Protein AF-A0A813GM58-F1 (afdb_monomer_lite)

Secondary structure (DSSP, 8-state):
-HHHHHHHHHHHHHHHHHHHHHHHHHHHHHTT------------------------------------TT----------------------HHHHHHHHHHHHHHH-HHHHHHHHHHHHHHSPSSGGGHHHHHHHHHHHHHHHHHHHHTS-HHHHHHHHHHHHHHHHHHHHHHHHHHHHHHHHHHHHHHHHHHHHHHHHHHHHHHHHS-----S--HHHHHHHHHHHHHHHHH-TTS-HHHHHHHHHHHHHHHHHHHHHHHHHHHHHHHHTT-----------------------------PPP-TT----------------------PPPPP--

Sequence (337 aa):
MVGWQIRSVRRKLLAARMVPVVAMWALSQLHQVPSQQVQPMWHQEVVGTGCVQSRWECRSAACPTVDRSWMAATFTHHTASFPRVFSDNGGSAAAAVQQHSHAQAQANPSAAIKSLEAAYARLPQGDAFDSVRMEIQQKIVSAKRFITTSKPLGVQLDSCRSAVQRAENRMTKAEESIAAAQIQLQEADVDRTRLLIELSQLGAQVATTPFQYPSNSVESMFSALANVLADMKSSPIAPPSLIEDAENHMACLMSGIQAISQMAQASVTSESGAGGTIDDELATGPDAASTVSGRSLRRAASEPYDPLLRRTSLRVKTPVAAAGFYSTLPGAAPEPG

pLDDT: mean 71.37, std 22.75, range [35.28, 98.56]

Radius of gyration: 42.19 Å; chains: 1; bounding box: 109×92×111 Å

Foldseek 3Di:
DVVVVVVVVVVVVVVVVCVVVVVVVVVVVVVPDPDDDDDDDDDDDDDDDDDDDDDPDPPPDDDPDPDPPPPDDDPDDPPDDDDDDDDDDDDDPPVVVVVVVVVVCVVCLVVVLVVLVVVLVPDDDDPVCVVVNVVSVVSNVVSVVVVLVPDPPVVNVVVVVVVVVVVVVVVVVVVVVVVVVVVVVVVVVVVVVVVVVVVVVVVVVVVPPDPPPPVCPVVVVVVVLVVVLVVLVPDPPRDPVVSVVSVVVSVVVVVVVVVVVVVVVVVVVVPVPPPPPPPDDDDDDDDDDDDDDDDDDDDDDDDDDDPPPPDPPPPPPDPPPPPPPPPDDDDDDDDDD

Organism: Polarella glacialis (NCBI:txid89957)

Structure (mmCIF, N/CA/C/O backbone):
data_AF-A0A813GM58-F1
#
_entry.id   AF-A0A813GM58-F1
#
loop_
_atom_site.group_PDB
_atom_site.id
_atom_site.type_symbol
_atom_site.label_atom_id
_atom_site.label_alt_id
_atom_site.label_comp_id
_atom_site.label_asym_id
_atom_site.label_entity_id
_atom_site.label_seq_id
_atom_site.pdbx_PDB_ins_code
_atom_site.Cartn_x
_atom_site.Cartn_y
_atom_site.Cartn_z
_atom_site.occupancy
_atom_site.B_iso_or_equiv
_atom_site.auth_seq_id
_atom_site.auth_comp_id
_atom_site.auth_asym_id
_atom_site.auth_atom_id
_atom_site.pdbx_PDB_model_num
ATOM 1 N N . MET A 1 1 ? 15.476 -27.045 8.350 1.00 51.53 1 MET A N 1
ATOM 2 C CA . MET A 1 1 ? 15.925 -25.678 7.980 1.00 51.53 1 MET A CA 1
ATOM 3 C C . MET A 1 1 ? 15.328 -25.136 6.670 1.00 51.53 1 MET A C 1
ATOM 5 O O . MET A 1 1 ? 15.194 -23.926 6.551 1.00 51.53 1 MET A O 1
ATOM 9 N N . VAL A 1 2 ? 14.870 -25.972 5.729 1.00 56.94 2 VAL A N 1
ATOM 10 C CA . VAL A 1 2 ? 14.333 -25.530 4.416 1.00 56.94 2 V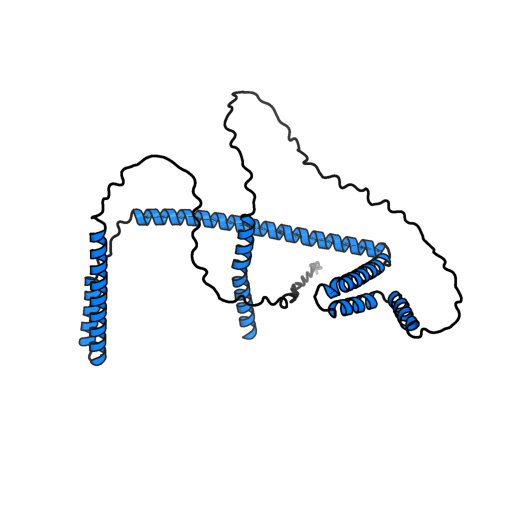AL A CA 1
ATOM 11 C C . VAL A 1 2 ? 13.015 -24.727 4.503 1.00 56.94 2 VAL A C 1
ATOM 13 O O . VAL A 1 2 ? 12.777 -23.812 3.718 1.00 56.94 2 VAL A O 1
ATOM 16 N N . GLY A 1 3 ? 12.176 -24.977 5.514 1.00 49.75 3 GLY A N 1
ATOM 17 C CA . GLY A 1 3 ? 10.869 -24.312 5.654 1.00 49.75 3 GLY A CA 1
ATOM 18 C C . GLY A 1 3 ? 10.908 -22.805 5.963 1.00 49.75 3 GLY A C 1
ATOM 19 O O . GLY A 1 3 ? 9.902 -22.118 5.776 1.00 49.75 3 GLY A O 1
ATOM 20 N N . TRP A 1 4 ? 12.045 -22.268 6.420 1.00 62.81 4 TRP A N 1
ATOM 21 C CA . TRP A 1 4 ? 12.195 -20.834 6.715 1.00 62.81 4 TRP A CA 1
ATOM 22 C C . TRP A 1 4 ? 12.491 -20.000 5.460 1.00 62.81 4 TRP A C 1
ATOM 24 O O . TRP A 1 4 ? 11.951 -18.903 5.306 1.00 62.81 4 TRP A O 1
ATOM 34 N N . GLN A 1 5 ? 13.263 -20.553 4.524 1.00 62.78 5 GLN A N 1
ATOM 35 C CA . GLN A 1 5 ? 13.600 -19.911 3.249 1.00 62.78 5 GLN A CA 1
ATOM 36 C C . GLN A 1 5 ? 12.349 -19.701 2.375 1.00 62.78 5 GLN A C 1
ATOM 38 O O . GLN A 1 5 ? 12.112 -18.598 1.881 1.00 62.78 5 GLN A O 1
ATOM 43 N N . ILE A 1 6 ? 11.459 -20.698 2.304 1.00 65.62 6 ILE A N 1
ATOM 44 C CA . ILE A 1 6 ? 10.230 -20.637 1.489 1.00 65.62 6 ILE A CA 1
ATOM 45 C C . ILE A 1 6 ? 9.258 -19.553 1.993 1.00 65.62 6 ILE A C 1
ATOM 47 O O . ILE A 1 6 ? 8.622 -18.852 1.204 1.00 65.62 6 ILE A O 1
ATOM 51 N N . ARG A 1 7 ? 9.162 -19.348 3.315 1.00 68.44 7 ARG A N 1
ATOM 52 C CA . ARG A 1 7 ? 8.284 -18.314 3.896 1.00 68.44 7 ARG A CA 1
ATOM 53 C C . ARG A 1 7 ? 8.804 -16.894 3.661 1.00 68.44 7 ARG A C 1
ATOM 55 O O . ARG A 1 7 ? 7.993 -15.978 3.530 1.00 68.44 7 ARG A O 1
ATOM 62 N N . SER A 1 8 ? 10.122 -16.712 3.591 1.00 70.50 8 SER A N 1
ATOM 63 C CA . SER A 1 8 ? 10.751 -15.412 3.323 1.00 70.50 8 SER A CA 1
ATOM 64 C C . SER A 1 8 ? 10.532 -14.970 1.873 1.00 70.50 8 SER A C 1
ATOM 66 O O . SER A 1 8 ? 10.070 -13.856 1.621 1.00 70.50 8 SER A O 1
ATOM 68 N N . VAL A 1 9 ? 10.739 -15.884 0.920 1.00 75.06 9 VAL A N 1
ATOM 69 C CA . VAL A 1 9 ? 10.539 -15.621 -0.515 1.00 75.06 9 VAL A CA 1
ATOM 70 C C . VAL A 1 9 ? 9.075 -15.290 -0.820 1.00 75.06 9 VAL A C 1
ATOM 72 O O . VAL A 1 9 ? 8.788 -14.318 -1.518 1.00 75.06 9 VAL A O 1
ATOM 75 N N . ARG A 1 10 ? 8.125 -16.008 -0.205 1.00 73.19 10 ARG A N 1
ATOM 76 C CA . ARG A 1 10 ? 6.688 -15.757 -0.404 1.00 73.19 10 ARG A CA 1
ATOM 77 C C . ARG A 1 10 ? 6.234 -14.392 0.132 1.00 73.19 10 ARG A C 1
ATOM 79 O O . ARG A 1 10 ? 5.356 -13.774 -0.464 1.00 73.19 10 ARG A O 1
ATOM 86 N N . ARG A 1 11 ? 6.843 -13.885 1.214 1.00 71.44 11 ARG A N 1
ATOM 87 C CA . ARG A 1 11 ? 6.570 -12.524 1.719 1.00 71.44 11 ARG A CA 1
ATOM 88 C C . ARG A 1 11 ? 7.126 -11.442 0.797 1.00 71.44 11 ARG A C 1
ATOM 90 O O . ARG A 1 11 ? 6.434 -10.457 0.568 1.00 71.44 11 ARG A O 1
ATOM 97 N N . LYS A 1 12 ? 8.325 -11.639 0.238 1.00 73.12 12 LYS A N 1
ATOM 98 C CA . LYS A 1 12 ? 8.924 -10.690 -0.714 1.00 73.12 12 LYS A CA 1
ATOM 99 C C . LYS A 1 12 ? 8.128 -10.611 -2.025 1.00 73.12 12 LYS A C 1
ATOM 101 O O . LYS A 1 12 ? 7.877 -9.515 -2.511 1.00 73.12 12 LYS A O 1
ATOM 106 N N . LEU A 1 13 ? 7.627 -11.743 -2.526 1.00 69.12 13 LEU A N 1
ATOM 107 C CA . LEU A 1 13 ? 6.754 -11.794 -3.710 1.00 69.12 13 LEU A CA 1
ATOM 108 C C . LEU A 1 13 ? 5.382 -11.134 -3.492 1.00 69.12 13 LEU A C 1
ATOM 110 O O . LEU A 1 13 ? 4.859 -10.493 -4.400 1.00 69.12 13 LEU A O 1
ATOM 114 N N . LEU A 1 14 ? 4.801 -11.253 -2.293 1.00 68.81 14 LEU A N 1
ATOM 115 C CA . LEU A 1 14 ? 3.537 -10.582 -1.964 1.00 68.81 14 LEU A CA 1
ATOM 116 C C . LEU A 1 14 ? 3.705 -9.066 -1.788 1.00 68.81 14 LEU A C 1
ATOM 118 O O . LEU A 1 14 ? 2.824 -8.317 -2.202 1.00 68.81 14 LEU A O 1
ATOM 122 N N . ALA A 1 15 ? 4.834 -8.612 -1.234 1.00 60.12 15 ALA A N 1
ATOM 123 C CA . ALA A 1 15 ? 5.147 -7.187 -1.141 1.00 60.12 15 ALA A CA 1
ATOM 124 C C . ALA A 1 15 ? 5.344 -6.561 -2.533 1.00 60.12 15 ALA A C 1
ATOM 126 O O . ALA A 1 15 ? 4.744 -5.529 -2.819 1.00 60.12 15 ALA A O 1
ATOM 127 N N . ALA A 1 16 ? 6.077 -7.231 -3.431 1.00 62.12 16 ALA A N 1
ATOM 128 C CA . ALA A 1 16 ? 6.304 -6.754 -4.799 1.00 62.12 16 ALA A CA 1
ATOM 129 C C . ALA A 1 16 ? 5.008 -6.636 -5.629 1.00 62.12 16 ALA A C 1
ATOM 131 O O . ALA A 1 16 ? 4.891 -5.754 -6.474 1.00 62.12 16 ALA A O 1
ATOM 132 N N . ARG A 1 17 ? 4.000 -7.479 -5.360 1.00 65.56 17 ARG A N 1
ATOM 133 C CA . ARG A 1 17 ? 2.705 -7.433 -6.060 1.00 65.56 17 ARG A CA 1
ATOM 134 C C . ARG A 1 17 ? 1.758 -6.323 -5.592 1.00 65.56 17 ARG A C 1
ATOM 136 O O . ARG A 1 17 ? 0.854 -5.977 -6.345 1.00 65.56 17 ARG A O 1
ATOM 143 N N . MET A 1 18 ? 1.930 -5.762 -4.392 1.00 61.69 18 MET A N 1
ATOM 144 C CA . MET A 1 18 ? 1.033 -4.706 -3.885 1.00 61.69 18 MET A CA 1
ATOM 145 C C . MET A 1 18 ? 1.470 -3.281 -4.249 1.00 61.69 18 MET A C 1
ATOM 147 O O . MET A 1 18 ? 0.622 -2.393 -4.293 1.00 61.69 18 MET A O 1
ATOM 151 N N . VAL A 1 19 ? 2.750 -3.067 -4.569 1.00 67.31 19 VAL A N 1
ATOM 152 C CA . VAL A 1 19 ? 3.289 -1.758 -4.986 1.00 67.31 19 VAL A CA 1
ATOM 153 C C . VAL A 1 19 ? 2.543 -1.142 -6.187 1.00 67.31 19 VAL A C 1
ATOM 155 O O . VAL A 1 19 ? 2.135 0.014 -6.074 1.00 67.31 19 VAL A O 1
ATOM 158 N N . PRO A 1 20 ? 2.254 -1.862 -7.294 1.00 65.56 20 PRO A N 1
ATOM 159 C CA . PRO A 1 20 ? 1.581 -1.244 -8.443 1.00 65.56 20 PRO A CA 1
ATOM 160 C C . PRO A 1 20 ? 0.112 -0.880 -8.172 1.00 65.56 20 PRO A C 1
ATOM 162 O O . PRO A 1 20 ? -0.400 0.077 -8.747 1.00 6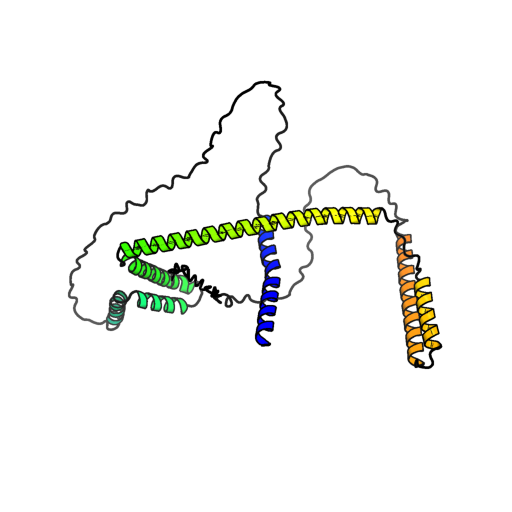5.56 20 PRO A O 1
ATOM 165 N N . VAL A 1 21 ? -0.569 -1.597 -7.271 1.00 65.50 21 VAL A N 1
ATOM 166 C CA . VAL A 1 21 ? -1.987 -1.347 -6.952 1.00 65.50 21 VAL A CA 1
ATOM 167 C C . VAL A 1 21 ? -2.146 -0.092 -6.091 1.00 65.50 21 VAL A C 1
ATOM 169 O O . VAL A 1 21 ? -3.058 0.700 -6.315 1.00 65.50 21 VAL A O 1
ATOM 172 N N . VAL A 1 22 ? -1.237 0.125 -5.136 1.00 69.06 22 VAL A N 1
ATOM 173 C CA . VAL A 1 22 ? -1.234 1.343 -4.309 1.00 69.06 22 VAL A CA 1
ATOM 174 C C . VAL A 1 22 ? -0.797 2.559 -5.134 1.00 69.06 22 VAL A C 1
ATOM 176 O O . VAL A 1 22 ? -1.396 3.623 -4.996 1.00 69.06 22 VAL A O 1
ATOM 179 N N . ALA A 1 23 ? 0.167 2.392 -6.048 1.00 70.56 23 ALA A N 1
ATOM 180 C CA . ALA A 1 23 ? 0.595 3.452 -6.961 1.00 70.56 23 ALA A CA 1
ATOM 181 C C . ALA A 1 23 ? -0.527 3.889 -7.923 1.00 70.56 23 ALA A C 1
ATOM 183 O O . ALA A 1 23 ? -0.757 5.087 -8.078 1.00 70.56 23 ALA A O 1
ATOM 184 N N . MET A 1 24 ? -1.288 2.949 -8.505 1.00 73.81 24 MET A N 1
ATOM 185 C CA . MET A 1 24 ? -2.444 3.291 -9.351 1.00 73.81 24 MET A CA 1
ATOM 186 C C . MET A 1 24 ? -3.561 4.001 -8.575 1.00 73.81 24 MET A C 1
ATOM 188 O O . MET A 1 24 ? -4.175 4.928 -9.100 1.00 73.81 24 MET A O 1
ATOM 192 N N . TRP A 1 25 ? -3.807 3.618 -7.317 1.00 79.06 25 TRP A N 1
ATOM 193 C CA . TRP A 1 25 ? -4.795 4.304 -6.481 1.00 79.06 25 TRP A CA 1
ATOM 194 C C . TRP A 1 25 ? -4.362 5.738 -6.127 1.00 79.06 25 TRP A C 1
ATOM 196 O O . TRP A 1 25 ? -5.183 6.651 -6.180 1.00 79.06 25 TRP A O 1
ATOM 206 N N . ALA A 1 26 ? -3.073 5.963 -5.847 1.00 70.00 26 ALA A N 1
ATOM 207 C CA . ALA A 1 26 ? -2.530 7.299 -5.587 1.00 70.00 26 ALA A CA 1
ATOM 208 C C . ALA A 1 26 ? -2.552 8.204 -6.838 1.00 70.00 26 ALA A C 1
ATOM 210 O O . ALA A 1 26 ? -2.937 9.369 -6.748 1.00 70.00 26 ALA A O 1
ATOM 211 N N . LEU A 1 27 ? -2.230 7.662 -8.020 1.00 72.62 27 LEU A N 1
ATOM 212 C CA . LEU A 1 27 ? -2.313 8.381 -9.301 1.00 72.62 27 LEU A CA 1
ATOM 213 C C . LEU A 1 27 ? -3.753 8.770 -9.673 1.00 72.62 27 LEU A C 1
ATOM 215 O O . LEU A 1 27 ? -3.973 9.840 -10.239 1.00 72.62 27 LEU A O 1
ATOM 219 N N . SER A 1 28 ? -4.741 7.950 -9.300 1.00 72.94 28 SER A N 1
ATOM 220 C CA . SER A 1 28 ? -6.158 8.264 -9.521 1.00 72.94 28 SER A CA 1
ATOM 221 C C . SER A 1 28 ? -6.672 9.415 -8.646 1.00 72.94 28 SER A C 1
ATOM 223 O O . SER A 1 28 ? -7.643 10.061 -9.031 1.00 72.94 28 SER A O 1
ATOM 225 N N . GLN A 1 29 ? -6.047 9.686 -7.494 1.00 70.81 29 GLN A N 1
ATOM 226 C CA . GLN A 1 29 ? -6.429 10.793 -6.605 1.00 70.81 29 GLN A CA 1
ATOM 227 C C . GLN A 1 29 ? -5.814 12.135 -7.039 1.00 70.81 29 GLN A C 1
ATOM 229 O O . GLN A 1 29 ? -6.413 13.187 -6.837 1.00 70.81 29 GLN A O 1
ATOM 234 N N . LEU A 1 30 ? -4.654 12.113 -7.705 1.00 61.88 30 LEU A N 1
ATOM 235 C CA . LEU A 1 30 ? -3.995 13.319 -8.232 1.00 61.88 30 LEU A CA 1
ATOM 236 C C . LEU A 1 30 ? -4.743 13.967 -9.411 1.00 61.88 30 LEU A C 1
ATOM 238 O O . LEU A 1 30 ? -4.591 15.162 -9.640 1.00 61.88 30 LEU A O 1
ATOM 242 N N . HIS A 1 31 ? -5.594 13.218 -10.119 1.00 58.97 31 HIS A N 1
ATOM 243 C CA . HIS A 1 31 ? -6.418 13.748 -11.216 1.00 58.97 31 HIS A CA 1
ATOM 244 C C . HIS A 1 31 ? -7.725 14.428 -10.766 1.00 58.97 31 HIS A C 1
ATOM 246 O O . HIS A 1 31 ? -8.462 14.932 -11.609 1.00 58.97 31 HIS A O 1
ATOM 252 N N . GLN A 1 32 ? -8.027 14.468 -9.462 1.00 52.19 32 GLN A N 1
ATOM 253 C CA . GLN A 1 32 ? -9.244 15.098 -8.924 1.00 52.19 32 GLN A CA 1
ATOM 254 C C . GLN A 1 32 ? -9.010 16.469 -8.274 1.00 52.19 32 GLN A C 1
ATOM 256 O O . GLN A 1 32 ? -9.864 16.947 -7.529 1.00 52.19 32 GLN A O 1
ATOM 261 N N . VAL A 1 33 ? -7.895 17.144 -8.569 1.00 51.84 33 VAL A N 1
ATOM 262 C CA . VAL A 1 33 ? -7.724 18.547 -8.168 1.00 51.84 33 VAL A CA 1
ATOM 263 C C . VAL A 1 33 ? -8.473 19.437 -9.171 1.00 51.84 33 VAL A C 1
ATOM 265 O O . VAL A 1 33 ? -8.066 19.498 -10.332 1.00 51.84 33 VAL A O 1
ATOM 268 N N . PRO A 1 34 ? -9.564 20.124 -8.778 1.00 49.62 34 PRO A N 1
ATOM 269 C CA . PRO A 1 34 ? -10.225 21.075 -9.657 1.00 49.62 34 PRO A CA 1
ATOM 270 C C . PRO A 1 34 ? -9.250 22.211 -9.973 1.00 49.62 34 PRO A C 1
ATOM 272 O O . PRO A 1 34 ? -8.714 22.862 -9.076 1.00 49.62 34 PRO A O 1
ATOM 275 N N . SER A 1 35 ? -9.019 22.425 -11.263 1.00 48.09 35 SER A N 1
ATOM 276 C CA . SER A 1 35 ? -8.223 23.508 -11.827 1.00 48.09 35 SER A CA 1
ATOM 277 C C . SER A 1 35 ? -8.776 24.864 -11.383 1.00 48.09 35 SER A C 1
ATOM 279 O O . SER A 1 35 ? -9.668 25.420 -12.026 1.00 48.09 35 SER A O 1
ATOM 281 N N . GLN A 1 36 ? -8.259 25.403 -10.276 1.00 43.94 36 GLN A N 1
ATOM 282 C CA . GLN A 1 36 ? -8.420 26.817 -9.971 1.00 43.94 36 GLN A CA 1
ATOM 283 C C . GLN A 1 36 ? -7.500 27.622 -10.883 1.00 43.94 36 GLN A C 1
ATOM 285 O O . GLN A 1 36 ? -6.277 27.510 -10.868 1.00 43.94 36 GLN A O 1
ATOM 290 N N . GLN A 1 37 ? -8.166 28.406 -11.714 1.00 42.12 37 GLN A N 1
ATOM 291 C CA . GLN A 1 37 ? -7.652 29.347 -12.684 1.00 42.12 37 GLN A CA 1
ATOM 292 C C . GLN A 1 37 ? -6.809 30.422 -11.975 1.00 42.12 37 GLN A C 1
ATOM 294 O O . GLN A 1 37 ? -7.342 31.365 -11.395 1.00 42.12 37 GLN A O 1
ATOM 299 N N . VAL A 1 38 ? -5.484 30.276 -11.999 1.00 42.44 38 VAL A N 1
ATOM 300 C CA . VAL A 1 38 ? -4.550 31.327 -11.575 1.00 42.44 38 VAL A CA 1
ATOM 301 C C . VAL A 1 38 ? -4.416 32.317 -12.730 1.00 42.44 38 VAL A C 1
ATOM 303 O O . VAL A 1 38 ? -3.894 31.972 -13.789 1.00 42.44 38 VAL A O 1
ATOM 306 N N . GLN A 1 39 ? -4.918 33.540 -12.549 1.00 42.06 39 GLN A N 1
ATOM 307 C CA . GLN A 1 39 ? -4.677 34.628 -13.496 1.00 42.06 39 GLN A CA 1
ATOM 308 C C . GLN A 1 39 ? -3.237 35.157 -13.367 1.00 42.06 39 GLN A C 1
ATOM 310 O O . GLN A 1 39 ? -2.769 35.361 -12.243 1.00 42.06 39 GLN A O 1
ATOM 315 N N . PRO A 1 40 ? -2.538 35.435 -14.483 1.00 49.06 40 PRO A N 1
ATOM 316 C CA . PRO A 1 40 ? -1.247 36.107 -14.456 1.00 49.06 40 PRO A CA 1
ATOM 317 C C . PRO A 1 40 ? -1.445 37.624 -14.329 1.00 49.06 40 PRO A C 1
ATOM 319 O O . PRO A 1 40 ? -1.949 38.279 -15.239 1.00 49.06 40 PRO A O 1
ATOM 322 N N . MET A 1 41 ? -1.031 38.191 -13.196 1.00 39.88 41 MET A N 1
ATOM 323 C CA . MET A 1 41 ? -0.951 39.639 -12.999 1.00 39.88 41 MET A CA 1
ATOM 324 C C . MET A 1 41 ? 0.421 40.118 -13.490 1.00 39.88 41 MET A C 1
ATOM 326 O O . MET A 1 41 ? 1.438 39.857 -12.848 1.00 39.88 41 MET A O 1
ATOM 330 N N . TRP A 1 42 ? 0.457 40.781 -14.646 1.00 55.38 42 TRP A N 1
ATOM 331 C CA . TRP A 1 42 ? 1.648 41.466 -15.149 1.00 55.38 42 TRP A CA 1
ATOM 332 C C . TRP A 1 42 ? 1.662 42.938 -14.705 1.00 55.38 42 TRP A C 1
ATOM 334 O O . TRP A 1 42 ? 0.652 43.625 -14.807 1.00 55.38 42 TRP A O 1
ATOM 344 N N . HIS A 1 43 ? 2.850 43.370 -14.270 1.00 39.00 43 HIS A N 1
ATOM 345 C CA . HIS A 1 43 ? 3.413 44.725 -14.174 1.00 39.00 43 HIS A CA 1
ATOM 346 C C . HIS A 1 43 ? 2.661 45.869 -13.470 1.00 39.00 43 HIS A C 1
ATOM 348 O O . HIS A 1 43 ? 1.707 46.433 -13.993 1.00 39.00 43 HIS A O 1
ATOM 354 N N . GLN A 1 44 ? 3.308 46.401 -12.423 1.00 37.12 44 GLN A N 1
ATOM 355 C CA . GLN A 1 44 ? 3.599 47.837 -12.368 1.00 37.12 44 GLN A CA 1
ATOM 356 C C . GLN A 1 44 ? 4.928 48.087 -11.633 1.00 37.12 44 GLN A C 1
ATOM 358 O O . GLN A 1 44 ? 5.050 47.842 -10.434 1.00 37.12 44 GLN A O 1
ATOM 363 N N . GLU A 1 45 ? 5.940 48.534 -12.381 1.00 44.88 45 GLU A N 1
ATOM 364 C CA . GLU A 1 45 ? 7.154 49.148 -11.837 1.00 44.88 45 GLU A CA 1
ATOM 365 C C . GLU A 1 45 ? 6.780 50.422 -11.074 1.00 44.88 45 GLU A C 1
ATOM 367 O O . GLU A 1 45 ? 6.149 51.323 -11.628 1.00 44.88 45 GLU A O 1
ATOM 372 N N . VAL A 1 46 ? 7.222 50.523 -9.821 1.00 41.75 46 VAL A N 1
ATOM 373 C CA . VAL A 1 46 ? 7.348 51.804 -9.126 1.00 41.75 46 VAL A CA 1
ATOM 374 C C . VAL A 1 46 ? 8.767 51.891 -8.585 1.00 41.75 46 VAL A C 1
ATOM 376 O O . VAL A 1 46 ? 9.156 51.185 -7.657 1.00 41.75 46 VAL A O 1
ATOM 379 N N . VAL A 1 47 ? 9.541 52.774 -9.210 1.00 51.06 47 VAL A N 1
ATOM 380 C CA . VAL A 1 47 ? 10.810 53.288 -8.703 1.00 51.06 47 VAL A CA 1
ATOM 381 C C . VAL A 1 47 ? 10.520 54.070 -7.422 1.00 51.06 47 VAL A C 1
ATOM 383 O O . VAL A 1 47 ? 9.742 55.020 -7.432 1.00 51.06 47 VAL A O 1
ATOM 386 N N . GLY A 1 48 ? 11.149 53.677 -6.317 1.00 39.12 48 GLY A N 1
ATOM 387 C CA . GLY A 1 48 ? 10.998 54.353 -5.033 1.00 39.12 48 GLY A CA 1
ATOM 388 C C . GLY A 1 48 ? 12.080 53.937 -4.049 1.00 39.12 48 GLY A C 1
ATOM 389 O O . GLY A 1 48 ? 11.925 52.985 -3.293 1.00 39.12 48 GLY A O 1
ATOM 390 N N . THR A 1 49 ? 13.194 54.661 -4.068 1.00 53.03 49 THR A N 1
ATOM 391 C CA . THR A 1 49 ? 14.217 54.659 -3.018 1.00 53.03 49 THR A CA 1
ATOM 392 C C . THR A 1 49 ? 13.596 55.035 -1.672 1.00 53.03 49 THR A C 1
ATOM 394 O O . THR A 1 49 ? 13.033 56.121 -1.551 1.00 53.03 49 THR A O 1
ATOM 397 N N . GLY A 1 50 ? 13.734 54.196 -0.644 1.00 35.59 50 GLY A N 1
ATOM 398 C CA . GLY A 1 50 ? 13.312 54.584 0.702 1.00 35.59 50 GLY A CA 1
ATOM 399 C C . GLY A 1 50 ? 13.299 53.447 1.715 1.00 35.59 50 GLY A C 1
ATOM 400 O O . GLY A 1 50 ? 12.451 52.568 1.677 1.00 35.59 50 GLY A O 1
ATOM 401 N N . CYS A 1 51 ? 14.250 53.503 2.638 1.00 47.25 51 CYS A N 1
ATOM 402 C CA . CYS A 1 51 ? 14.406 52.663 3.820 1.00 47.25 51 CYS A CA 1
ATOM 403 C C . CYS A 1 51 ? 13.133 52.618 4.692 1.00 47.25 51 CYS A C 1
ATOM 405 O O . CYS A 1 51 ? 12.767 53.662 5.220 1.00 47.25 51 CYS A O 1
ATOM 407 N N . VAL A 1 52 ? 12.512 51.445 4.915 1.00 37.12 52 VAL A N 1
ATOM 408 C CA . VAL A 1 52 ? 11.603 51.211 6.062 1.00 37.12 52 VAL A CA 1
ATOM 409 C C . VAL A 1 52 ? 11.638 49.745 6.530 1.00 37.12 52 VAL A C 1
ATOM 411 O O . VAL A 1 52 ? 11.054 48.833 5.952 1.00 37.12 52 VAL A O 1
ATOM 414 N N . GLN A 1 53 ? 12.332 49.564 7.644 1.00 50.59 53 GLN A N 1
ATOM 415 C CA . GLN A 1 53 ? 12.104 48.620 8.740 1.00 50.59 53 GLN A CA 1
ATOM 416 C C . GLN A 1 53 ? 10.670 48.043 8.819 1.00 50.59 53 GLN A C 1
ATOM 418 O O . GLN A 1 53 ? 9.722 48.773 9.079 1.00 50.59 53 GLN A O 1
ATOM 423 N N . SER A 1 54 ? 10.499 46.725 8.663 1.00 36.84 54 SER A N 1
ATOM 424 C CA . SER A 1 54 ? 9.224 46.021 8.918 1.00 36.84 54 SER A CA 1
ATOM 425 C C . SER A 1 54 ? 9.541 44.667 9.563 1.00 36.84 54 SER A C 1
ATOM 427 O O . SER A 1 54 ? 10.191 43.825 8.957 1.00 36.84 54 SER A O 1
ATOM 429 N N . ARG A 1 55 ? 9.372 44.505 10.880 1.00 42.06 55 ARG A N 1
ATOM 430 C CA . ARG A 1 55 ? 8.103 44.231 11.579 1.00 42.06 55 ARG A CA 1
ATOM 431 C C . ARG A 1 55 ? 7.499 42.899 11.118 1.00 42.06 55 ARG A C 1
ATOM 433 O O . ARG A 1 55 ? 6.726 42.841 10.172 1.00 42.06 55 ARG A O 1
ATOM 440 N N . TRP A 1 56 ? 7.877 41.834 11.822 1.00 38.22 56 TRP A N 1
ATOM 441 C CA . TRP A 1 56 ? 7.270 40.510 11.718 1.00 38.22 56 TRP A CA 1
ATOM 442 C C . TRP A 1 56 ? 5.849 40.563 12.290 1.00 38.22 56 TRP A C 1
ATOM 444 O O . TRP A 1 56 ? 5.635 40.359 13.483 1.00 38.22 56 TRP A O 1
ATOM 454 N N . GLU A 1 57 ? 4.868 40.888 11.453 1.00 36.50 57 GLU A N 1
ATOM 455 C CA . GLU A 1 57 ? 3.460 40.685 11.781 1.00 36.50 57 GLU A CA 1
ATOM 456 C C . GLU A 1 57 ? 3.103 39.212 11.559 1.00 36.50 57 GLU A C 1
ATOM 458 O O . GLU A 1 57 ? 2.896 38.750 10.436 1.00 36.50 57 GLU A O 1
ATOM 463 N N . CYS A 1 58 ? 3.026 38.472 12.669 1.00 40.03 58 CYS A N 1
ATOM 464 C CA . CYS A 1 58 ? 2.290 37.218 12.769 1.00 40.03 58 CYS A CA 1
ATOM 465 C C . CYS A 1 58 ? 0.846 37.442 12.298 1.00 40.03 58 CYS A C 1
ATOM 467 O O . CYS A 1 58 ? -0.000 37.893 13.069 1.00 40.03 58 CYS A O 1
ATOM 469 N N . ARG A 1 59 ? 0.539 37.087 11.047 1.00 37.75 59 ARG A N 1
ATOM 470 C CA . ARG A 1 59 ? -0.843 36.839 10.628 1.00 37.75 59 ARG A CA 1
ATOM 471 C C . ARG A 1 59 ? -1.288 35.512 11.226 1.00 37.75 59 ARG A C 1
ATOM 473 O O . ARG A 1 59 ? -1.093 34.445 10.653 1.00 37.75 59 ARG A O 1
ATOM 480 N N . SER A 1 60 ? -1.876 35.611 12.410 1.00 40.06 60 SER A N 1
ATOM 481 C CA . SER A 1 60 ? -2.755 34.613 13.002 1.00 40.06 60 SER A CA 1
ATOM 482 C C . SER A 1 60 ? -3.929 34.351 12.056 1.00 40.06 60 SER A C 1
ATOM 484 O O . SER A 1 60 ? -4.915 35.085 12.024 1.00 40.06 60 SER A O 1
ATOM 486 N N . ALA A 1 61 ? -3.812 33.293 11.254 1.00 44.12 61 ALA A N 1
ATOM 487 C CA . ALA A 1 61 ? -4.961 32.696 10.596 1.00 44.12 61 ALA A CA 1
ATOM 488 C C . ALA A 1 61 ? -5.931 32.192 11.675 1.00 44.12 61 ALA A C 1
ATOM 490 O O . ALA A 1 61 ? -5.528 31.573 12.659 1.00 44.12 61 ALA A O 1
ATOM 491 N N . ALA A 1 62 ? -7.201 32.536 11.492 1.00 40.31 62 ALA A N 1
ATOM 492 C CA . ALA A 1 62 ? -8.297 32.313 12.413 1.00 40.31 62 ALA A CA 1
ATOM 493 C C . ALA A 1 62 ? -8.341 30.874 12.957 1.00 40.31 62 ALA A C 1
ATOM 495 O O . ALA A 1 62 ? -8.608 29.923 12.224 1.00 40.31 62 ALA A O 1
ATOM 496 N N . CYS A 1 63 ? -8.145 30.728 14.267 1.00 35.88 63 CYS A N 1
ATOM 497 C CA . CYS A 1 63 ? -8.597 29.545 14.986 1.00 35.88 63 CYS A CA 1
ATOM 498 C C . CYS A 1 63 ? -10.133 29.557 14.980 1.00 35.88 63 CYS A C 1
ATOM 500 O O . CYS A 1 63 ? -10.712 30.523 15.487 1.00 35.88 63 CYS A O 1
ATOM 502 N N . PRO A 1 64 ? -10.822 28.530 14.455 1.00 49.00 64 PRO A N 1
ATOM 503 C CA . PRO A 1 64 ? -12.256 28.420 14.656 1.00 49.00 64 PRO A CA 1
ATOM 504 C C . PRO A 1 64 ? -12.514 28.214 16.151 1.00 49.00 64 PRO A C 1
ATOM 506 O O . PRO A 1 64 ? -12.111 27.213 16.747 1.00 49.00 64 PRO A O 1
ATOM 509 N N . THR A 1 65 ? -13.167 29.193 16.768 1.00 40.69 65 THR A N 1
ATOM 510 C CA . THR A 1 65 ? -13.772 29.081 18.091 1.00 40.69 65 THR A CA 1
ATOM 511 C C . THR A 1 65 ? -14.777 27.937 18.055 1.00 40.69 65 THR A C 1
ATOM 513 O O . THR A 1 65 ? -15.866 28.054 17.501 1.00 40.69 65 THR A O 1
ATOM 516 N N . VAL A 1 66 ? -14.389 26.797 18.626 1.00 48.09 66 VAL A N 1
ATOM 517 C CA . VAL A 1 66 ? -15.297 25.679 18.878 1.00 48.09 66 VAL A CA 1
ATOM 518 C C . VAL A 1 66 ? -16.326 26.155 19.898 1.00 48.09 66 VAL A C 1
ATOM 520 O O . VAL A 1 66 ? -16.014 26.331 21.078 1.00 48.09 66 VAL A O 1
ATOM 523 N N . ASP A 1 67 ? -17.539 26.400 19.410 1.00 39.09 67 ASP A N 1
ATOM 524 C CA . ASP A 1 67 ? -18.702 26.757 20.209 1.00 39.09 67 ASP A CA 1
ATOM 525 C C . ASP A 1 67 ? -18.976 25.659 21.252 1.00 39.09 67 ASP A C 1
ATOM 527 O O . ASP A 1 67 ? -19.218 24.490 20.939 1.00 39.09 67 ASP A O 1
ATOM 531 N N . ARG A 1 68 ? -18.863 26.040 22.526 1.00 42.72 68 ARG A N 1
ATOM 532 C CA . ARG A 1 68 ? -18.943 25.163 23.703 1.00 42.72 68 ARG A CA 1
ATOM 533 C C . ARG A 1 68 ? -20.357 25.155 24.299 1.00 42.72 68 ARG A C 1
ATOM 535 O O . ARG A 1 68 ? -20.519 24.976 25.503 1.00 42.72 68 ARG A O 1
ATOM 542 N N . SER A 1 69 ? -21.380 25.335 23.465 1.00 40.75 69 SER A N 1
ATOM 543 C CA . SER A 1 69 ? -22.784 25.481 23.874 1.00 40.75 69 SER A CA 1
ATOM 544 C C . SER A 1 69 ? -23.499 24.171 24.262 1.00 40.75 69 SER A C 1
ATOM 546 O O . SER A 1 69 ? -24.632 24.208 24.731 1.00 40.75 69 SER A O 1
ATOM 548 N N . TRP A 1 70 ? -22.844 23.004 24.181 1.00 47.91 70 TRP A N 1
ATOM 549 C CA . TRP A 1 70 ? -23.481 21.696 24.440 1.00 47.91 70 TRP A CA 1
ATOM 550 C C . TRP A 1 70 ? -23.308 21.127 25.866 1.00 47.91 70 TRP A C 1
ATOM 552 O O . TRP A 1 70 ? -23.746 20.008 26.127 1.00 47.91 70 TRP A O 1
ATOM 562 N N . MET A 1 71 ? -22.700 21.853 26.815 1.00 42.06 71 MET A N 1
ATOM 563 C CA . MET A 1 71 ? -22.476 21.351 28.191 1.00 42.06 71 MET A CA 1
ATOM 564 C C . MET A 1 71 ? -23.533 21.765 29.232 1.00 42.06 71 MET A C 1
ATOM 566 O O . MET A 1 71 ? -23.285 21.652 30.429 1.00 42.06 71 MET A O 1
ATOM 570 N N . ALA A 1 72 ? -24.725 22.191 28.815 1.00 47.34 72 ALA A N 1
ATOM 571 C CA . ALA A 1 72 ? -25.829 22.475 29.735 1.00 47.34 72 ALA A CA 1
ATOM 572 C C . ALA A 1 72 ? -27.046 21.585 29.440 1.00 47.34 72 ALA A C 1
ATOM 574 O O . ALA A 1 72 ? -28.121 22.070 29.103 1.00 47.34 72 ALA A O 1
ATOM 575 N N . ALA A 1 73 ? -26.877 20.267 29.567 1.00 43.03 73 ALA A N 1
ATOM 576 C CA . ALA A 1 73 ? -28.005 19.349 29.686 1.00 43.03 73 ALA A CA 1
ATOM 577 C C . ALA A 1 73 ? -28.197 18.999 31.167 1.00 43.03 73 ALA A C 1
ATOM 579 O O . ALA A 1 73 ? -27.390 18.309 31.788 1.00 43.03 73 ALA A O 1
ATOM 580 N N . THR A 1 74 ? -29.268 19.562 31.706 1.00 45.34 74 THR A N 1
ATOM 581 C CA . THR A 1 74 ? -29.893 19.335 33.007 1.00 45.34 74 THR A CA 1
ATOM 582 C C . THR A 1 74 ? -29.775 17.894 33.512 1.00 45.34 74 THR A C 1
ATOM 584 O O . THR A 1 74 ? -30.337 16.956 32.951 1.00 45.34 74 THR A O 1
ATOM 587 N N . PHE A 1 75 ? -29.082 17.729 34.639 1.00 43.38 75 PHE A N 1
ATOM 588 C CA . PHE A 1 75 ? -29.092 16.501 35.428 1.00 43.38 75 PHE A CA 1
ATOM 589 C C . PHE A 1 75 ? -30.361 16.486 36.292 1.00 43.38 75 PHE A C 1
ATOM 591 O O . PHE A 1 75 ? -30.353 16.912 37.446 1.00 43.38 75 PHE A O 1
ATOM 598 N N . THR A 1 76 ? -31.489 16.063 35.719 1.00 42.41 76 THR A N 1
ATOM 599 C CA . THR A 1 76 ? -32.717 15.794 36.475 1.00 42.41 76 THR A CA 1
ATOM 600 C C . THR A 1 76 ? -32.691 14.360 37.000 1.00 42.41 76 THR A C 1
ATOM 602 O O . THR A 1 76 ? -32.774 13.387 36.251 1.00 42.41 76 THR A O 1
ATOM 605 N N . HIS A 1 77 ? -32.581 14.217 38.321 1.00 37.88 77 HIS A N 1
ATOM 606 C CA . HIS A 1 77 ? -32.822 12.955 39.013 1.00 37.88 77 HIS A CA 1
ATOM 607 C C . HIS A 1 77 ? -34.308 12.580 38.899 1.00 37.88 77 HIS A C 1
ATOM 609 O O . HIS A 1 77 ? -35.134 13.052 39.674 1.00 37.88 77 HIS A O 1
ATOM 615 N N . HIS A 1 78 ? -34.659 11.702 37.958 1.00 36.38 78 HIS A N 1
ATOM 616 C CA . HIS A 1 78 ? -35.932 10.983 38.007 1.00 36.38 78 HIS A CA 1
ATOM 617 C C . HIS A 1 78 ? -35.787 9.741 38.894 1.00 36.38 78 HIS A C 1
ATOM 619 O O . HIS A 1 78 ? -35.493 8.644 38.423 1.00 36.38 78 HIS A O 1
ATOM 625 N N . THR A 1 79 ? -36.022 9.902 40.195 1.00 44.66 79 THR A N 1
ATOM 626 C CA . THR A 1 79 ? -36.445 8.805 41.074 1.00 44.66 79 THR A CA 1
ATOM 627 C C . THR A 1 79 ? -37.933 8.555 40.841 1.00 44.66 79 THR A C 1
ATOM 629 O O . THR A 1 79 ? -38.788 9.067 41.557 1.00 44.66 79 THR A O 1
ATOM 632 N N . ALA A 1 80 ? -38.252 7.800 39.790 1.00 41.31 80 ALA A N 1
ATOM 633 C CA . ALA A 1 80 ? -39.613 7.353 39.529 1.00 41.31 80 ALA A CA 1
ATOM 634 C C . ALA A 1 80 ? -39.934 6.133 40.408 1.00 41.31 80 ALA A C 1
ATOM 636 O O . ALA A 1 80 ? -39.555 5.001 40.110 1.00 41.31 80 ALA A O 1
ATOM 637 N N . SER A 1 81 ? -40.625 6.388 41.515 1.00 52.81 81 SER A N 1
ATOM 638 C CA . SER A 1 81 ? -41.467 5.413 42.196 1.00 52.81 81 SER A CA 1
ATOM 639 C C . SER A 1 81 ? -42.625 5.032 41.269 1.00 52.81 81 SER A C 1
ATOM 641 O O . SER A 1 81 ? -43.351 5.902 40.794 1.00 52.81 81 SER A O 1
ATOM 643 N N . PHE A 1 82 ? -42.813 3.735 41.014 1.00 40.44 82 PHE A N 1
ATOM 644 C CA . PHE A 1 82 ? -44.021 3.234 40.357 1.00 40.44 82 PHE A CA 1
ATOM 645 C C . PHE A 1 82 ? -44.762 2.212 41.232 1.00 40.44 82 PHE A C 1
ATOM 647 O O . PHE A 1 82 ? -44.129 1.439 41.959 1.00 40.44 82 PHE A O 1
ATOM 654 N N . PRO A 1 83 ? -46.106 2.237 41.186 1.00 49.97 83 PRO A N 1
ATOM 655 C CA . PRO A 1 83 ? -46.988 1.520 42.090 1.00 49.97 83 PRO A CA 1
ATOM 656 C C . PRO A 1 83 ? -47.145 0.053 41.679 1.00 49.97 83 PRO A C 1
ATOM 658 O O . PRO A 1 83 ? -47.228 -0.285 40.498 1.00 49.97 83 PRO A O 1
ATOM 661 N N . ARG A 1 84 ? -47.245 -0.830 42.678 1.00 40.62 84 ARG A N 1
ATOM 662 C CA . ARG A 1 84 ? -47.720 -2.207 42.500 1.00 40.62 84 ARG A CA 1
ATOM 663 C C . ARG A 1 84 ? -49.211 -2.171 42.166 1.00 40.62 84 ARG A C 1
ATOM 665 O O . ARG A 1 84 ? -50.037 -2.054 43.065 1.00 40.62 84 ARG A O 1
ATOM 672 N N . VAL A 1 85 ? -49.547 -2.287 40.887 1.00 47.38 85 VAL A N 1
ATOM 673 C CA . VAL A 1 85 ? -50.906 -2.630 40.458 1.00 47.38 85 VAL A CA 1
ATOM 674 C C . VAL A 1 85 ? -51.030 -4.151 40.521 1.00 47.38 85 VAL A C 1
ATOM 676 O O . VAL A 1 85 ? -50.403 -4.868 39.745 1.00 47.38 85 VAL A O 1
ATOM 679 N N . PHE A 1 86 ? -51.797 -4.630 41.500 1.00 48.31 86 PHE A N 1
ATOM 680 C CA . PHE A 1 86 ? -52.339 -5.987 41.530 1.00 48.31 86 PHE A CA 1
ATOM 681 C C . PHE A 1 86 ? -53.304 -6.116 40.345 1.00 48.31 86 PHE A C 1
ATOM 683 O O . PHE A 1 86 ? -54.279 -5.371 40.267 1.00 48.31 86 PHE A O 1
ATOM 690 N N . SER A 1 87 ? -53.014 -7.011 39.404 1.00 51.81 87 SER A N 1
ATOM 691 C CA . SER A 1 87 ? -53.923 -7.348 38.311 1.00 51.81 87 SER A CA 1
ATOM 692 C C . SER A 1 87 ? -54.100 -8.858 38.302 1.00 51.81 87 SER A C 1
ATOM 694 O O . SER A 1 87 ? -53.121 -9.604 38.217 1.00 51.81 87 SER A O 1
ATOM 696 N N . ASP A 1 88 ? -55.347 -9.271 38.502 1.00 47.50 88 ASP A N 1
ATOM 697 C CA . ASP A 1 88 ? -55.760 -10.653 38.664 1.00 47.50 88 ASP A CA 1
ATOM 698 C C . ASP A 1 88 ? -55.598 -11.484 37.387 1.00 47.50 88 ASP A C 1
ATOM 700 O O . ASP A 1 88 ? -55.692 -11.016 36.252 1.00 47.50 88 ASP A O 1
ATOM 704 N N . ASN A 1 89 ? -55.324 -12.758 37.645 1.00 59.69 89 ASN A N 1
ATOM 705 C CA . ASN A 1 89 ? -54.968 -13.826 36.728 1.00 59.69 89 ASN A CA 1
ATOM 706 C C . ASN A 1 89 ? -56.005 -14.097 35.633 1.00 59.69 89 ASN A C 1
ATOM 708 O O . ASN A 1 89 ? -57.186 -14.286 35.911 1.00 59.69 89 ASN A O 1
ATOM 712 N N . GLY A 1 90 ? -55.523 -14.291 34.402 1.00 49.44 90 GLY A N 1
ATOM 713 C CA . GLY A 1 90 ? -56.371 -14.769 33.312 1.00 49.44 90 GLY A CA 1
ATOM 714 C C . GLY A 1 90 ? -55.665 -15.035 31.987 1.00 49.44 90 GLY A C 1
ATOM 715 O O . GLY A 1 90 ? -56.198 -14.681 30.948 1.00 49.44 90 GLY A O 1
ATOM 716 N N . GLY A 1 91 ? -54.480 -15.654 32.007 1.00 51.28 91 GLY A N 1
ATOM 717 C CA . GLY A 1 91 ? -53.890 -16.267 30.811 1.00 51.28 91 GLY A CA 1
ATOM 718 C C . GLY A 1 91 ? -52.769 -15.473 30.145 1.00 51.28 91 GLY A C 1
ATOM 719 O O . GLY A 1 91 ? -53.007 -14.674 29.251 1.00 51.28 91 GLY A O 1
ATOM 720 N N . SER A 1 92 ? -51.516 -15.761 30.509 1.00 49.75 92 SER A N 1
ATOM 721 C CA . SER A 1 92 ? -50.381 -15.557 29.596 1.00 49.75 92 SER A CA 1
ATOM 722 C C . SER A 1 92 ? -49.112 -16.245 30.110 1.00 49.75 92 SER A C 1
ATOM 724 O O . SER A 1 92 ? -48.205 -15.612 30.647 1.00 49.75 92 SER A O 1
ATOM 726 N N . ALA A 1 93 ? -49.012 -17.564 29.934 1.00 55.28 93 ALA A N 1
ATOM 727 C CA . ALA A 1 93 ? -47.763 -18.282 30.213 1.00 55.28 93 ALA A CA 1
ATOM 728 C C . ALA A 1 93 ? -46.603 -17.830 29.289 1.00 55.28 93 ALA A C 1
ATOM 730 O O . ALA A 1 93 ? -45.437 -18.005 29.633 1.00 55.28 93 ALA A O 1
ATOM 731 N N . ALA A 1 94 ? -46.902 -17.197 28.145 1.00 54.44 94 ALA A N 1
ATOM 732 C CA . ALA A 1 94 ? -45.901 -16.696 27.200 1.00 54.44 94 ALA A CA 1
ATOM 733 C C . ALA A 1 94 ? -45.282 -15.339 27.603 1.00 54.44 94 ALA A C 1
ATOM 735 O O . ALA A 1 94 ? -44.099 -15.112 27.345 1.00 54.44 94 ALA A O 1
ATOM 736 N N . ALA A 1 95 ? -46.025 -14.452 28.279 1.00 54.06 95 ALA A N 1
ATOM 737 C CA . ALA A 1 95 ? -45.508 -13.141 28.695 1.00 54.06 95 ALA A CA 1
ATOM 738 C C . ALA A 1 95 ? -44.503 -13.230 29.864 1.00 54.06 95 ALA A C 1
ATOM 740 O O . ALA A 1 95 ? -43.553 -12.445 29.933 1.00 54.06 95 ALA A O 1
ATOM 741 N N . ALA A 1 96 ? -44.650 -14.228 30.745 1.00 56.34 96 ALA A N 1
ATOM 742 C CA . ALA A 1 96 ? -43.742 -14.446 31.876 1.00 56.34 96 ALA A CA 1
ATOM 743 C C . ALA A 1 96 ? -42.310 -14.825 31.436 1.00 56.34 96 ALA A C 1
ATOM 745 O O . ALA A 1 96 ? -41.332 -14.455 32.091 1.00 56.34 96 ALA A O 1
ATOM 746 N N . VAL A 1 97 ? -42.162 -15.499 30.288 1.00 59.19 97 VAL A N 1
ATOM 747 C CA . VAL A 1 97 ? -40.849 -15.908 29.755 1.00 59.19 97 VAL A CA 1
ATOM 748 C C . VAL A 1 97 ? -40.049 -14.705 29.238 1.00 59.19 97 VAL A C 1
ATOM 750 O O . VAL A 1 97 ? -38.833 -14.645 29.430 1.00 59.19 97 VAL A O 1
ATOM 753 N N . GLN A 1 98 ? -40.705 -13.699 28.647 1.00 58.75 98 GLN A N 1
ATOM 754 C CA . GLN A 1 98 ? -40.013 -12.492 28.178 1.00 58.75 98 GLN A CA 1
ATOM 755 C C . GLN A 1 98 ? -39.546 -11.598 29.338 1.00 58.75 98 GLN A C 1
ATOM 757 O O . GLN A 1 98 ? -38.429 -11.078 29.288 1.00 58.75 98 GLN A O 1
ATOM 762 N N . GLN A 1 99 ? -40.319 -11.472 30.422 1.00 59.19 99 GLN A N 1
ATOM 763 C CA . GLN A 1 99 ? -39.932 -10.631 31.564 1.00 59.19 99 GLN A CA 1
ATOM 764 C C . GLN A 1 99 ? -38.721 -11.170 32.346 1.00 59.19 99 GLN A C 1
ATOM 766 O O . GLN A 1 99 ? -37.859 -10.383 32.747 1.00 59.19 99 GLN A O 1
ATOM 771 N N . HIS A 1 100 ? -38.578 -12.491 32.505 1.00 60.97 100 HIS A N 1
ATOM 772 C CA . HIS A 1 100 ? -37.403 -13.060 33.180 1.00 60.97 100 HIS A CA 1
ATOM 773 C C . HIS A 1 100 ? -36.092 -12.835 32.412 1.00 60.97 100 HIS A C 1
ATOM 775 O O . HIS A 1 100 ? -35.051 -12.604 33.032 1.00 60.97 100 HIS A O 1
ATOM 781 N N . SER A 1 101 ? -36.138 -12.801 31.076 1.00 62.88 101 SER A N 1
ATOM 782 C CA . SER A 1 101 ? -34.950 -12.530 30.256 1.00 62.88 101 SER A CA 1
ATOM 783 C C . SER A 1 101 ? -34.408 -11.100 30.428 1.00 62.88 101 SER A C 1
ATOM 785 O O . SER A 1 101 ? -33.195 -10.882 30.371 1.00 62.88 101 SER A O 1
ATOM 787 N N . HIS A 1 102 ? -35.276 -10.126 30.728 1.00 62.59 102 HIS A N 1
ATOM 788 C CA . HIS A 1 102 ? -34.880 -8.731 30.934 1.00 62.59 102 HIS A CA 1
ATOM 789 C C . HIS A 1 102 ? -34.216 -8.478 32.293 1.00 62.59 102 HIS A C 1
ATOM 791 O O . HIS A 1 102 ? -33.240 -7.729 32.357 1.00 62.59 102 HIS A O 1
ATOM 797 N N . ALA A 1 103 ? -34.680 -9.127 33.365 1.00 65.88 103 ALA A N 1
ATOM 798 C CA . ALA A 1 103 ? -34.074 -8.991 34.693 1.00 65.88 103 ALA A CA 1
ATOM 799 C C . ALA A 1 103 ? -32.660 -9.599 34.744 1.00 65.88 103 ALA A C 1
ATOM 801 O O . ALA A 1 103 ? -31.736 -9.021 35.317 1.00 65.88 103 ALA A O 1
ATOM 802 N N . GLN A 1 104 ? -32.454 -10.735 34.072 1.00 64.62 104 GLN A N 1
ATOM 803 C CA . GLN A 1 104 ? -31.149 -11.396 34.019 1.00 64.62 104 GLN A CA 1
ATOM 804 C C . GLN A 1 104 ? -30.128 -10.615 33.166 1.00 64.62 104 GLN A C 1
ATOM 806 O O . GLN A 1 104 ? -28.928 -10.642 33.449 1.00 64.62 104 GLN A O 1
ATOM 811 N N . ALA A 1 105 ? -30.597 -9.856 32.166 1.00 61.72 105 ALA A N 1
ATOM 812 C CA . ALA A 1 105 ? -29.757 -8.990 31.339 1.00 61.72 105 ALA A CA 1
ATOM 813 C C . ALA A 1 105 ? -29.163 -7.794 32.110 1.00 61.72 105 ALA A C 1
ATOM 815 O O . ALA A 1 105 ? -28.077 -7.329 31.762 1.00 61.72 105 ALA A O 1
ATOM 816 N N . GLN A 1 106 ? -29.827 -7.324 33.173 1.00 70.25 106 GLN A N 1
ATOM 817 C CA . GLN A 1 106 ? -29.315 -6.232 34.010 1.00 70.25 106 GLN A CA 1
ATOM 818 C C . GLN A 1 106 ? -28.163 -6.675 34.922 1.00 70.25 106 GLN A C 1
ATOM 820 O O . GLN A 1 106 ? -27.253 -5.891 35.177 1.00 70.25 106 GLN A O 1
ATOM 825 N N . ALA A 1 107 ? -28.159 -7.936 35.367 1.00 79.44 107 ALA A N 1
ATOM 826 C CA . ALA A 1 107 ? -27.125 -8.456 36.260 1.00 79.44 107 ALA A CA 1
ATOM 827 C C . ALA A 1 107 ? -25.759 -8.618 35.568 1.00 79.44 107 ALA A C 1
ATOM 829 O O . ALA A 1 107 ? -24.724 -8.479 36.211 1.00 79.44 107 ALA A O 1
ATOM 830 N N . ASN A 1 108 ? -25.743 -8.895 34.258 1.00 92.00 108 ASN A N 1
ATOM 831 C CA . ASN A 1 108 ? -24.521 -9.156 33.494 1.00 92.00 108 ASN A CA 1
ATOM 832 C C . ASN A 1 108 ? -24.579 -8.514 32.094 1.00 92.00 108 ASN A C 1
ATOM 834 O O . ASN A 1 108 ? -24.712 -9.224 31.088 1.00 92.00 108 ASN A O 1
ATOM 838 N N . PRO A 1 109 ? -24.415 -7.182 31.983 1.00 91.69 109 PRO A N 1
ATOM 839 C CA . PRO A 1 109 ? -24.544 -6.473 30.707 1.00 91.69 109 PRO A CA 1
ATOM 840 C C . PRO A 1 109 ? -23.521 -6.954 29.660 1.00 91.69 109 PRO A C 1
ATOM 842 O O . PRO A 1 109 ? -23.802 -6.966 28.464 1.00 91.69 109 PRO A O 1
ATOM 845 N N . SER A 1 110 ? -22.356 -7.448 30.093 1.00 92.75 110 SER A N 1
ATOM 846 C CA . SER A 1 110 ? -21.338 -8.048 29.218 1.00 92.75 110 SER A CA 1
ATOM 847 C C . SER A 1 110 ? -21.806 -9.339 28.535 1.00 92.75 110 SER A C 1
ATOM 849 O O . SER A 1 110 ? -21.442 -9.593 27.387 1.00 92.75 110 SER A O 1
ATOM 851 N N . ALA A 1 111 ? -22.597 -10.169 29.223 1.00 94.12 111 ALA A N 1
ATOM 852 C CA . ALA A 1 111 ? -23.159 -11.390 28.646 1.00 94.12 111 ALA A CA 1
ATOM 853 C C . ALA A 1 111 ? -24.300 -11.059 27.672 1.00 94.12 111 ALA A C 1
ATOM 855 O O . ALA A 1 111 ? -24.365 -11.643 26.591 1.00 94.12 111 ALA A O 1
ATOM 856 N N . ALA A 1 112 ? -25.125 -10.062 28.013 1.00 93.12 112 ALA A N 1
ATOM 857 C CA . ALA A 1 112 ? -26.185 -9.556 27.144 1.00 93.12 112 ALA A CA 1
ATOM 858 C C . ALA A 1 112 ? -25.635 -8.954 25.837 1.00 93.12 112 ALA A C 1
ATOM 860 O O . ALA A 1 112 ? -26.177 -9.195 24.764 1.00 93.12 112 ALA A O 1
ATOM 861 N N . ILE A 1 113 ? -24.514 -8.226 25.888 1.00 95.25 113 ILE A N 1
ATOM 862 C CA . ILE A 1 113 ? -23.856 -7.728 24.669 1.00 95.25 113 ILE A CA 1
ATOM 863 C C . ILE A 1 113 ? -23.420 -8.890 23.775 1.00 95.25 113 ILE A C 1
ATOM 865 O O . ILE A 1 113 ? -23.682 -8.857 22.577 1.00 95.25 113 ILE A O 1
ATOM 869 N N . LYS A 1 114 ? -22.802 -9.936 24.340 1.00 96.88 114 LYS A N 1
ATOM 870 C CA . LYS A 1 114 ? -22.361 -11.105 23.562 1.00 96.88 114 LYS A CA 1
ATOM 871 C C . LYS A 1 114 ? -23.532 -11.851 22.922 1.00 96.88 114 LYS A C 1
ATOM 873 O O . LYS A 1 114 ? -23.409 -12.295 21.783 1.00 96.88 114 LYS A O 1
ATOM 878 N N . SER A 1 115 ? -24.660 -11.990 23.624 1.00 95.75 115 SER A N 1
ATOM 879 C CA . SER A 1 115 ? -25.849 -12.638 23.058 1.00 95.75 115 SER A CA 1
ATOM 880 C C . SER A 1 115 ? -26.482 -11.800 21.945 1.00 95.75 115 SER A C 1
ATOM 882 O O . SER A 1 115 ? -26.844 -12.355 20.909 1.00 95.75 115 SER A O 1
ATOM 884 N N . LEU A 1 116 ? -26.541 -10.472 22.099 1.00 96.12 116 LEU A N 1
ATOM 885 C CA . LEU A 1 116 ? -27.014 -9.557 21.057 1.00 96.12 116 LEU A CA 1
ATOM 886 C C . LEU A 1 116 ? -26.080 -9.532 19.838 1.00 96.12 116 LEU A C 1
ATOM 888 O O . LEU A 1 116 ? -26.558 -9.543 18.708 1.00 96.12 116 LEU A O 1
ATOM 892 N N . GLU A 1 117 ? -24.759 -9.556 20.037 1.00 97.50 117 GLU A N 1
ATOM 893 C CA . GLU A 1 117 ? -23.775 -9.649 18.947 1.00 97.50 117 GLU A CA 1
ATOM 894 C C . GLU A 1 117 ? -23.905 -10.984 18.189 1.00 97.50 117 GLU A C 1
ATOM 896 O O . GLU A 1 117 ? -23.837 -11.007 16.959 1.00 97.50 117 GLU A O 1
ATOM 901 N N . ALA A 1 118 ? -24.175 -12.088 18.895 1.00 97.44 118 ALA A N 1
ATOM 902 C CA . ALA A 1 118 ? -24.460 -13.380 18.270 1.00 97.44 118 ALA A CA 1
ATOM 903 C C . ALA A 1 118 ? -25.794 -13.380 17.502 1.00 97.44 118 ALA A C 1
ATOM 905 O O . ALA A 1 118 ? -25.868 -13.950 16.414 1.00 97.44 118 ALA A O 1
ATOM 906 N N . ALA A 1 119 ? -26.835 -12.730 18.031 1.00 96.94 119 ALA A N 1
ATOM 907 C CA . ALA A 1 119 ? -28.111 -12.565 17.337 1.00 96.94 119 ALA A CA 1
ATOM 908 C C . ALA A 1 119 ? -27.953 -11.717 16.064 1.00 96.94 119 ALA A C 1
ATOM 910 O O . ALA A 1 119 ? -28.432 -12.114 15.005 1.00 96.94 119 ALA A O 1
ATOM 911 N N . TYR A 1 120 ? -27.203 -10.612 16.139 1.00 97.56 120 TYR A N 1
ATOM 912 C CA . TYR A 1 120 ? -26.880 -9.764 14.988 1.00 97.56 120 TYR A CA 1
ATOM 913 C C . TYR A 1 120 ? -26.152 -10.545 13.883 1.00 97.56 120 TYR A C 1
ATOM 915 O O . TYR A 1 120 ? -26.481 -10.412 12.707 1.00 97.56 120 TYR A O 1
ATOM 923 N N . ALA A 1 121 ? -25.191 -11.397 14.256 1.00 97.88 121 ALA A N 1
ATOM 924 C CA . ALA A 1 121 ? -24.435 -12.217 13.308 1.00 97.88 121 ALA A CA 1
ATOM 925 C C . ALA A 1 121 ? -25.269 -13.323 12.634 1.00 97.88 121 ALA A C 1
ATOM 927 O O . ALA A 1 121 ? -24.899 -13.779 11.555 1.00 97.88 121 ALA A O 1
ATOM 928 N N . ARG A 1 122 ? -26.374 -13.763 13.253 1.00 97.88 122 ARG A N 1
ATOM 929 C CA . ARG A 1 122 ? -27.274 -14.794 12.703 1.00 97.88 122 ARG A CA 1
ATOM 930 C C . ARG A 1 122 ? -28.290 -14.250 11.700 1.00 97.88 122 ARG A C 1
ATOM 932 O O . ARG A 1 122 ? -28.848 -15.038 10.942 1.00 97.88 122 ARG A O 1
ATOM 939 N N . LEU A 1 123 ? -28.557 -12.944 11.701 1.00 96.69 123 LEU A N 1
ATOM 940 C CA . LEU A 1 123 ? -29.501 -12.349 10.757 1.00 96.69 123 LEU A CA 1
ATOM 941 C C . LEU A 1 123 ? -28.922 -12.395 9.329 1.00 96.69 123 LEU A C 1
ATOM 943 O O . LEU A 1 123 ? -27.736 -12.106 9.157 1.00 96.69 123 LEU A O 1
ATOM 947 N N . PRO A 1 124 ? -29.716 -12.713 8.291 1.00 97.56 124 PRO A N 1
ATOM 948 C CA . PRO A 1 124 ? -29.294 -12.582 6.895 1.00 97.56 124 PRO A CA 1
ATOM 949 C C . PRO A 1 124 ? -28.989 -11.125 6.534 1.00 97.56 124 PRO A C 1
ATOM 951 O O . PRO A 1 124 ? -29.445 -10.201 7.212 1.00 97.56 124 PRO A O 1
ATOM 954 N N . GLN A 1 125 ? -28.170 -10.905 5.506 1.00 95.50 125 GLN A N 1
ATOM 955 C CA . GLN A 1 125 ? -28.000 -9.575 4.914 1.00 95.50 125 GLN A CA 1
ATOM 956 C C . GLN A 1 125 ? -29.152 -9.338 3.928 1.00 95.50 125 GLN A C 1
ATOM 958 O O . GLN A 1 125 ? -29.441 -10.221 3.122 1.00 95.50 125 GLN A O 1
ATOM 963 N N . GLY A 1 126 ? -29.820 -8.189 4.022 1.00 95.81 126 GLY A N 1
ATOM 964 C CA . GLY A 1 126 ? -30.905 -7.798 3.124 1.00 95.81 126 GLY A CA 1
ATOM 965 C C . GLY A 1 126 ? -31.874 -6.816 3.780 1.00 95.81 126 GLY A C 1
ATOM 966 O O . GLY A 1 126 ? -32.118 -6.902 4.985 1.00 95.81 126 GLY A O 1
ATOM 967 N N . ASP A 1 127 ? -32.463 -5.947 2.961 1.00 97.06 127 ASP A N 1
ATOM 968 C CA . ASP A 1 127 ? -33.285 -4.800 3.374 1.00 97.06 127 ASP A CA 1
ATOM 969 C C . ASP A 1 127 ? -34.443 -5.184 4.314 1.00 97.06 127 ASP A C 1
ATOM 971 O O . ASP A 1 127 ? -34.820 -4.431 5.211 1.00 97.06 127 ASP A O 1
ATOM 975 N N . ALA A 1 128 ? -34.973 -6.405 4.172 1.00 96.75 128 ALA A N 1
ATOM 976 C CA . ALA A 1 128 ? -36.045 -6.935 5.017 1.00 96.75 128 ALA A CA 1
ATOM 977 C C . ALA A 1 128 ? -35.658 -7.082 6.505 1.00 96.75 128 ALA A C 1
ATOM 979 O O . ALA A 1 128 ? -36.539 -7.095 7.364 1.00 96.75 128 ALA A O 1
ATOM 980 N N . PHE A 1 129 ? -34.364 -7.197 6.827 1.00 97.00 129 PHE A N 1
ATOM 981 C CA . PHE A 1 129 ? -33.863 -7.375 8.197 1.00 97.00 129 PHE A CA 1
ATOM 982 C C . PHE A 1 129 ? -33.123 -6.149 8.743 1.00 97.00 129 PHE A C 1
ATOM 984 O O . PHE A 1 129 ? -32.665 -6.183 9.889 1.00 97.00 129 PHE A O 1
ATOM 991 N N . ASP A 1 130 ? -32.999 -5.073 7.966 1.00 97.25 130 ASP A N 1
ATOM 992 C CA . ASP A 1 130 ? -32.218 -3.898 8.358 1.00 97.25 130 ASP A CA 1
ATOM 993 C C . ASP A 1 130 ? -32.807 -3.186 9.575 1.00 97.25 130 ASP A C 1
ATOM 995 O O . ASP A 1 130 ? -32.066 -2.784 10.471 1.00 97.25 130 ASP A O 1
ATOM 999 N N . SER A 1 131 ? -34.136 -3.115 9.676 1.00 97.38 131 SER A N 1
ATOM 1000 C CA . SER A 1 131 ? -34.821 -2.556 10.848 1.00 97.38 131 SER A CA 1
ATOM 1001 C C . SER A 1 131 ? -34.465 -3.313 12.136 1.00 97.38 131 SER A C 1
ATOM 1003 O O . SER A 1 131 ? -34.084 -2.704 13.136 1.00 97.38 131 SER A O 1
ATOM 1005 N N . VAL A 1 132 ? -34.493 -4.648 12.095 1.00 97.25 132 VAL A N 1
ATOM 1006 C CA . VAL A 1 132 ? -34.152 -5.520 13.231 1.00 97.25 132 VAL A CA 1
ATOM 1007 C C . VAL A 1 132 ? -32.658 -5.445 13.553 1.00 97.25 132 VAL A C 1
ATOM 1009 O O . VAL A 1 132 ? -32.270 -5.383 14.722 1.00 97.25 132 VAL A O 1
ATOM 1012 N N . ARG A 1 133 ? -31.794 -5.412 12.531 1.00 97.25 133 ARG A N 1
ATOM 1013 C CA . ARG A 1 133 ? -30.343 -5.225 12.692 1.00 97.25 133 ARG A CA 1
ATOM 1014 C C . ARG A 1 133 ? -30.032 -3.898 13.383 1.00 97.25 133 ARG A C 1
ATOM 1016 O O . ARG A 1 133 ? -29.253 -3.891 14.338 1.00 97.25 133 ARG A O 1
ATOM 1023 N N . MET A 1 134 ? -30.674 -2.812 12.952 1.00 97.38 134 MET A N 1
ATOM 1024 C CA . MET A 1 134 ? -30.550 -1.485 13.559 1.00 97.38 134 MET A CA 1
ATOM 1025 C C . MET A 1 134 ? -31.028 -1.478 15.013 1.00 97.38 134 MET A C 1
ATOM 1027 O O . MET A 1 134 ? -30.331 -0.947 15.878 1.00 9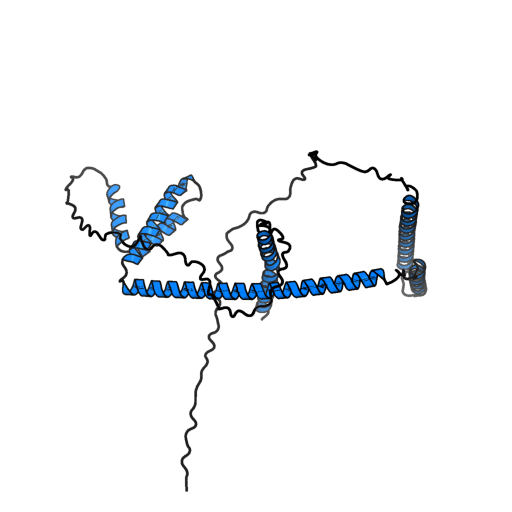7.38 134 MET A O 1
ATOM 1031 N N . GLU A 1 135 ? -32.155 -2.126 15.316 1.00 97.19 135 GLU A N 1
ATOM 1032 C CA . GLU A 1 135 ? -32.667 -2.238 16.687 1.00 97.19 135 GLU A CA 1
ATOM 1033 C C . GLU A 1 135 ? -31.688 -2.997 17.603 1.00 97.19 135 GLU A C 1
ATOM 1035 O O . GLU A 1 135 ? -31.354 -2.534 18.699 1.00 97.19 135 GLU A O 1
ATOM 1040 N N . ILE A 1 136 ? -31.171 -4.147 17.155 1.00 97.12 136 ILE A N 1
ATOM 1041 C CA . ILE A 1 136 ? -30.176 -4.921 17.912 1.00 97.12 136 ILE A CA 1
ATOM 1042 C C . ILE A 1 136 ? -28.898 -4.101 18.111 1.00 97.12 136 ILE A C 1
ATOM 1044 O O . ILE A 1 136 ? -28.345 -4.074 19.213 1.00 97.12 136 ILE A O 1
ATOM 1048 N N . GLN A 1 137 ? -28.439 -3.389 17.082 1.00 97.50 137 GLN A N 1
ATOM 1049 C CA . GLN A 1 137 ? -27.261 -2.532 17.171 1.00 97.50 137 GLN A CA 1
ATOM 1050 C C . GLN A 1 137 ? -27.468 -1.386 18.170 1.00 97.50 137 GLN A C 1
ATOM 1052 O O . GLN A 1 137 ? -26.580 -1.113 18.981 1.00 97.50 137 GLN A O 1
ATOM 1057 N N . GLN A 1 138 ? -28.651 -0.770 18.191 1.00 97.50 138 GLN A N 1
ATOM 1058 C CA . GLN A 1 138 ? -29.004 0.247 19.178 1.00 97.50 138 GLN A CA 1
ATOM 1059 C C . GLN A 1 138 ? -28.995 -0.321 20.606 1.00 97.50 138 GLN A C 1
ATOM 1061 O O . GLN A 1 138 ? -28.437 0.318 21.501 1.00 97.50 138 GLN A O 1
ATOM 1066 N N . LYS A 1 139 ? -29.521 -1.538 20.821 1.00 95.94 139 LYS A N 1
ATOM 1067 C CA . LYS A 1 139 ? -29.462 -2.241 22.121 1.00 95.94 139 LYS A CA 1
ATOM 1068 C C . LYS A 1 139 ? -28.026 -2.562 22.550 1.00 95.94 139 LYS A C 1
ATOM 1070 O O . LYS A 1 139 ? -27.679 -2.418 23.720 1.00 95.94 139 LYS A O 1
ATOM 1075 N N . ILE A 1 140 ? -27.159 -2.948 21.613 1.00 95.75 140 ILE A N 1
ATOM 1076 C CA . ILE A 1 140 ? -25.730 -3.161 21.889 1.00 95.75 140 ILE A CA 1
ATOM 1077 C C . ILE A 1 140 ? -25.066 -1.845 22.313 1.00 95.75 140 ILE A C 1
ATOM 1079 O O . ILE A 1 140 ? -24.300 -1.821 23.278 1.00 95.75 140 ILE A O 1
ATOM 1083 N N . VAL A 1 141 ? -25.352 -0.743 21.614 1.00 96.69 141 VAL A N 1
ATOM 1084 C CA . VAL A 1 141 ? -24.797 0.579 21.936 1.00 96.69 141 VAL A CA 1
ATOM 1085 C C . VAL A 1 141 ? -25.291 1.066 23.297 1.00 96.69 141 VAL A C 1
ATOM 1087 O O . VAL A 1 141 ? -24.478 1.542 24.090 1.00 96.69 141 VAL A O 1
ATOM 1090 N N . SER A 1 142 ? -26.582 0.921 23.606 1.00 95.31 142 SER A N 1
ATOM 1091 C CA . SER A 1 142 ? -27.131 1.324 24.905 1.00 95.31 142 SER A CA 1
ATOM 1092 C C . SER A 1 142 ? -26.537 0.501 26.053 1.00 95.31 142 SER A C 1
ATOM 1094 O O . SER A 1 142 ? -26.095 1.082 27.042 1.00 95.31 142 SER A O 1
ATOM 1096 N N . ALA A 1 143 ? -26.398 -0.820 25.893 1.00 94.88 143 ALA A N 1
ATOM 1097 C CA . ALA A 1 143 ? -25.745 -1.682 26.879 1.00 94.88 143 ALA A CA 1
ATOM 1098 C C . ALA A 1 143 ? -24.255 -1.329 27.075 1.00 94.88 143 ALA A C 1
ATOM 1100 O O . ALA A 1 143 ? -23.768 -1.268 28.205 1.00 94.88 143 ALA A O 1
ATOM 1101 N N . LYS A 1 144 ? -23.520 -1.026 25.993 1.00 95.50 144 LYS A N 1
ATOM 1102 C CA . LYS A 1 144 ? -22.117 -0.565 26.067 1.00 95.50 144 LYS A CA 1
ATOM 1103 C C . LYS A 1 144 ? -21.988 0.789 26.769 1.00 95.50 144 LYS A C 1
ATOM 1105 O O . LYS A 1 144 ? -21.050 0.988 27.545 1.00 95.50 144 LYS A O 1
ATOM 1110 N N . ARG A 1 145 ? -22.931 1.708 26.530 1.00 94.06 145 ARG A N 1
ATOM 1111 C CA . ARG A 1 145 ? -23.002 2.988 27.247 1.00 94.06 145 ARG A CA 1
ATOM 1112 C C . ARG A 1 145 ? -23.254 2.757 28.728 1.00 94.06 145 ARG A C 1
ATOM 1114 O O . ARG A 1 145 ? -22.479 3.272 29.521 1.00 94.06 145 ARG A O 1
ATOM 1121 N N . PHE A 1 146 ? -24.221 1.909 29.078 1.00 94.62 146 PHE A N 1
ATOM 1122 C CA . PHE A 1 146 ? -24.531 1.567 30.466 1.00 94.62 146 PHE A CA 1
ATOM 1123 C C . PHE A 1 146 ? -23.301 1.053 31.231 1.00 94.62 146 PHE A C 1
ATOM 1125 O O . PHE A 1 146 ? -22.986 1.579 32.293 1.00 94.62 146 PHE A O 1
ATOM 1132 N N . ILE A 1 147 ? -22.541 0.110 30.655 1.00 93.31 147 ILE A N 1
ATOM 1133 C CA . ILE A 1 147 ? -21.284 -0.391 31.253 1.00 93.31 147 ILE A CA 1
ATOM 1134 C C . ILE A 1 147 ? -20.251 0.724 31.431 1.00 93.31 147 ILE A C 1
ATOM 1136 O O . ILE A 1 147 ? -19.459 0.711 32.370 1.00 93.31 147 ILE A O 1
ATOM 1140 N N . THR A 1 148 ? -20.186 1.658 30.487 1.00 91.81 148 THR A N 1
ATOM 1141 C CA . THR A 1 148 ? -19.227 2.763 30.557 1.00 91.81 148 THR A CA 1
ATOM 1142 C C . THR A 1 148 ? -19.619 3.747 31.653 1.00 91.81 148 THR A C 1
ATOM 1144 O O . THR A 1 148 ? -18.768 4.113 32.459 1.00 91.81 148 THR A O 1
ATOM 1147 N N . THR A 1 149 ? -20.899 4.116 31.726 1.00 93.62 149 THR A N 1
ATOM 1148 C CA . THR A 1 149 ? -21.431 5.066 32.710 1.00 93.62 149 THR A CA 1
ATOM 1149 C C . THR A 1 149 ? -21.502 4.488 34.118 1.00 93.62 149 THR A C 1
ATOM 1151 O O . THR A 1 149 ? -21.427 5.245 35.077 1.00 93.62 149 THR A O 1
ATOM 1154 N N . SER A 1 150 ? -21.611 3.164 34.266 1.00 93.62 150 SER A N 1
ATOM 1155 C CA . SER A 1 150 ? -21.640 2.499 35.574 1.00 93.62 150 SER A CA 1
ATOM 1156 C C . SER A 1 150 ? -20.264 2.405 36.246 1.00 93.62 150 SER A C 1
ATOM 1158 O O . SER A 1 150 ? -20.175 1.998 37.401 1.00 93.62 150 SER A O 1
ATOM 1160 N N . LYS A 1 151 ? -19.172 2.728 35.539 1.00 93.06 151 LYS A N 1
ATOM 1161 C CA . LYS A 1 151 ? -17.818 2.742 36.116 1.00 93.06 151 LYS A CA 1
ATOM 1162 C C . LYS A 1 151 ? -17.620 3.979 36.998 1.00 93.06 151 LYS A C 1
ATOM 1164 O O . LYS A 1 151 ? -18.144 5.038 36.658 1.00 93.06 151 LYS A O 1
ATOM 1169 N N . PRO A 1 152 ? -16.805 3.905 38.064 1.00 96.88 152 PRO A N 1
ATOM 1170 C CA . PRO A 1 152 ? -16.463 5.085 38.851 1.00 96.88 152 PRO A CA 1
ATOM 1171 C C . PRO A 1 152 ? -15.720 6.118 37.990 1.00 96.88 152 PRO A C 1
ATOM 1173 O O . PRO A 1 152 ? -14.947 5.755 37.098 1.00 96.88 152 PRO A O 1
ATOM 1176 N N . LEU A 1 153 ? -15.931 7.406 38.280 1.00 94.50 153 LEU A N 1
ATOM 1177 C CA . LEU A 1 153 ? -15.405 8.525 37.484 1.00 94.50 153 LEU A CA 1
ATOM 1178 C C . LEU A 1 153 ? -13.881 8.468 37.291 1.00 94.50 153 LEU A C 1
ATOM 1180 O O . LEU A 1 153 ? -13.405 8.745 36.193 1.00 94.50 153 LEU A O 1
ATOM 1184 N N . GLY A 1 154 ? -13.121 8.038 38.306 1.00 96.19 154 GLY A N 1
ATOM 1185 C CA . GLY A 1 154 ? -11.663 7.880 38.198 1.00 96.19 154 GLY A CA 1
ATOM 1186 C C . GLY A 1 154 ? -11.245 6.907 37.089 1.00 96.19 154 GLY A C 1
ATOM 1187 O O . GLY A 1 154 ? -10.418 7.241 36.246 1.00 96.19 154 GLY A O 1
ATOM 1188 N N . VAL A 1 155 ? -11.905 5.747 36.998 1.00 96.19 155 VAL A N 1
ATOM 1189 C CA . VAL A 1 155 ? -11.630 4.746 35.949 1.00 96.19 155 VAL A CA 1
ATOM 1190 C C . VAL A 1 155 ? -12.040 5.258 34.566 1.00 96.19 155 VAL A C 1
ATOM 1192 O O . VAL A 1 155 ? -11.371 4.966 33.572 1.00 96.19 155 VAL A O 1
ATOM 1195 N N . GLN A 1 156 ? -13.133 6.023 34.476 1.00 93.25 156 GLN A N 1
ATOM 1196 C CA . GLN A 1 156 ? -13.542 6.643 33.213 1.00 93.25 156 GLN A CA 1
ATOM 1197 C C . GLN A 1 156 ? -12.494 7.656 32.728 1.00 93.25 156 GLN A C 1
ATOM 1199 O O . GLN A 1 156 ? -12.130 7.647 31.550 1.00 93.25 156 GLN A O 1
ATOM 1204 N N . LEU A 1 157 ? -11.971 8.479 33.640 1.00 95.94 157 LEU A N 1
ATOM 1205 C CA . LEU A 1 157 ? -10.946 9.479 33.360 1.00 95.94 157 LEU A CA 1
ATOM 1206 C C . LEU A 1 157 ? -9.644 8.822 32.881 1.00 95.94 157 LEU A C 1
ATOM 1208 O O . LEU A 1 157 ? -9.129 9.195 31.826 1.00 95.94 157 LEU A O 1
ATOM 1212 N N . ASP A 1 158 ? -9.155 7.799 33.581 1.00 97.25 158 ASP A N 1
ATOM 1213 C CA . ASP A 1 158 ? -7.937 7.079 33.189 1.00 97.25 158 ASP A CA 1
ATOM 1214 C C . ASP A 1 158 ? -8.097 6.366 31.840 1.00 97.25 158 ASP A C 1
ATOM 1216 O O . ASP A 1 158 ? -7.209 6.411 30.982 1.00 97.25 158 ASP A O 1
ATOM 1220 N N . SER A 1 159 ? -9.267 5.767 31.594 1.00 93.88 159 SER A N 1
ATOM 1221 C CA . SER A 1 159 ? -9.593 5.181 30.292 1.00 93.88 159 SER A CA 1
ATOM 1222 C C . SER A 1 159 ? -9.601 6.232 29.177 1.00 93.88 159 SER A C 1
ATOM 1224 O O . SER A 1 159 ? -9.145 5.942 28.068 1.00 93.88 159 SER A O 1
ATOM 1226 N N . CYS A 1 160 ? -10.110 7.437 29.451 1.00 94.88 160 CYS A N 1
ATOM 1227 C CA . CYS A 1 160 ? -10.126 8.549 28.504 1.00 94.88 160 CYS A CA 1
ATOM 1228 C C . CYS A 1 160 ? -8.703 9.040 28.204 1.00 94.88 160 CYS A C 1
ATOM 1230 O O . CYS A 1 160 ? -8.318 9.093 27.039 1.00 94.88 160 CYS A O 1
ATOM 1232 N N . ARG A 1 161 ? -7.876 9.269 29.234 1.00 97.88 161 ARG A N 1
ATOM 1233 C CA . ARG A 1 161 ? -6.452 9.624 29.080 1.00 97.88 161 ARG A CA 1
ATOM 1234 C C . ARG A 1 161 ? -5.701 8.604 28.232 1.00 97.88 161 ARG A C 1
ATOM 1236 O O . ARG A 1 161 ? -5.027 8.964 27.274 1.00 97.88 161 ARG A O 1
ATOM 1243 N N . SER A 1 162 ? -5.885 7.317 28.524 1.00 96.94 162 SER A N 1
ATOM 1244 C CA . SER A 1 162 ? -5.279 6.235 27.746 1.00 96.94 162 SER A CA 1
ATOM 1245 C C . SER A 1 162 ? -5.771 6.210 26.290 1.00 96.94 162 SER A C 1
ATOM 1247 O O . SER A 1 162 ? -5.016 5.876 25.375 1.00 96.94 162 SER A O 1
ATOM 1249 N N . ALA A 1 163 ? -7.039 6.553 26.041 1.00 95.44 163 ALA A N 1
ATOM 1250 C CA . ALA A 1 163 ? -7.584 6.652 24.691 1.00 95.44 163 ALA A CA 1
ATOM 1251 C C . ALA A 1 163 ? -7.008 7.843 23.911 1.00 95.44 163 ALA A C 1
ATOM 1253 O O . ALA A 1 163 ? -6.653 7.654 22.747 1.00 95.44 163 ALA A O 1
ATOM 1254 N N . VAL A 1 164 ? -6.866 9.007 24.554 1.00 97.38 164 VAL A N 1
ATOM 1255 C CA . VAL A 1 164 ? -6.223 10.203 23.986 1.00 97.38 164 VAL A CA 1
ATOM 1256 C C . VAL A 1 164 ? -4.769 9.903 23.639 1.00 97.38 164 VAL A C 1
ATOM 1258 O O . VAL A 1 164 ? -4.396 10.027 22.480 1.00 97.38 164 VAL A O 1
ATOM 1261 N N . GLN A 1 165 ? -3.996 9.346 24.572 1.00 98.25 165 GLN A N 1
ATOM 1262 C CA . GLN A 1 165 ? -2.598 8.981 24.330 1.00 98.25 165 GLN A CA 1
ATOM 1263 C C . GLN A 1 165 ? -2.442 7.986 23.164 1.00 98.25 165 GLN A C 1
ATOM 1265 O O . GLN A 1 165 ? -1.537 8.094 22.340 1.00 98.25 165 GLN A O 1
ATOM 1270 N N . ARG A 1 166 ? -3.341 6.996 23.041 1.00 97.50 166 ARG A N 1
ATOM 1271 C CA . ARG A 1 166 ? -3.354 6.094 21.873 1.00 97.50 166 ARG A CA 1
ATOM 1272 C C . ARG A 1 166 ? -3.717 6.815 20.576 1.00 97.50 166 ARG A C 1
ATOM 1274 O O . ARG A 1 166 ? -3.265 6.384 19.520 1.00 97.50 166 ARG A O 1
ATOM 1281 N N . ALA A 1 167 ? -4.584 7.824 20.628 1.00 95.44 167 ALA A N 1
ATOM 1282 C CA . ALA A 1 167 ? -4.941 8.622 19.464 1.00 95.44 167 ALA A CA 1
ATOM 1283 C C . ALA A 1 167 ? -3.761 9.491 19.013 1.00 95.44 167 ALA A C 1
ATOM 1285 O O . ALA A 1 167 ? -3.399 9.408 17.845 1.00 95.44 167 ALA A O 1
ATOM 1286 N N . GLU A 1 168 ? -3.104 10.188 19.938 1.00 97.94 168 GLU A N 1
ATOM 1287 C CA . GLU A 1 168 ? -1.878 10.960 19.693 1.00 97.94 168 GLU A CA 1
ATOM 1288 C C . GLU A 1 168 ? -0.782 10.075 19.090 1.00 97.94 168 GLU A C 1
ATOM 1290 O O . GLU A 1 168 ? -0.277 10.370 18.016 1.00 97.94 168 GLU A O 1
ATOM 1295 N N . ASN A 1 169 ? -0.518 8.902 19.675 1.00 97.56 169 ASN A N 1
ATOM 1296 C CA . ASN A 1 169 ? 0.460 7.948 19.137 1.00 97.56 169 ASN A CA 1
ATOM 1297 C C . ASN A 1 169 ? 0.123 7.416 17.731 1.00 97.56 169 ASN A C 1
ATOM 1299 O O . ASN A 1 169 ? 0.997 6.896 17.040 1.00 97.56 169 ASN A O 1
ATOM 1303 N N . ARG A 1 170 ? -1.153 7.427 17.324 1.00 97.69 170 ARG A N 1
ATOM 1304 C CA . ARG A 1 170 ? -1.541 7.081 15.945 1.00 97.69 170 ARG A CA 1
ATOM 1305 C C . ARG A 1 170 ? -1.359 8.267 15.010 1.00 97.69 170 ARG A C 1
ATOM 1307 O O . ARG A 1 170 ? -0.983 8.043 13.867 1.00 97.69 170 ARG A O 1
ATOM 1314 N N . MET A 1 171 ? -1.626 9.476 15.497 1.00 97.31 171 MET A N 1
ATOM 1315 C CA . MET A 1 171 ? -1.419 10.720 14.762 1.00 97.31 171 MET A CA 1
ATOM 1316 C C . MET A 1 171 ? 0.064 10.912 14.443 1.00 97.31 171 MET A C 1
ATOM 1318 O O . MET A 1 171 ? 0.403 11.014 13.273 1.00 97.31 171 MET A O 1
ATOM 1322 N N . THR A 1 172 ? 0.948 10.800 15.437 1.00 97.94 172 THR A N 1
ATOM 1323 C CA . THR A 1 172 ? 2.402 10.928 15.237 1.00 97.94 172 THR A CA 1
ATOM 1324 C C . THR A 1 172 ? 2.943 9.898 14.245 1.00 97.94 172 THR A C 1
ATOM 1326 O O . THR A 1 172 ? 3.669 10.240 13.321 1.00 97.94 172 THR A O 1
ATOM 1329 N N . LYS A 1 173 ? 2.514 8.634 14.345 1.00 96.56 173 LYS A N 1
ATOM 1330 C CA . LYS A 1 173 ? 2.883 7.595 13.365 1.00 96.56 173 LYS A CA 1
ATOM 1331 C C . LYS A 1 173 ? 2.371 7.883 11.956 1.00 96.56 173 LYS A C 1
ATOM 1333 O O . LYS A 1 173 ? 3.019 7.510 10.981 1.00 96.56 173 LYS A O 1
ATOM 1338 N N . ALA A 1 174 ? 1.186 8.479 11.839 1.00 95.44 174 ALA A N 1
ATOM 1339 C CA . ALA A 1 174 ? 0.652 8.880 10.546 1.00 95.44 174 ALA A CA 1
ATOM 1340 C C . ALA A 1 174 ? 1.480 10.033 9.959 1.00 95.44 174 ALA A C 1
ATOM 1342 O O . ALA A 1 174 ? 1.857 9.961 8.794 1.00 95.44 174 ALA A O 1
ATOM 1343 N N . GLU A 1 175 ? 1.840 11.029 10.768 1.00 98.06 175 GLU A N 1
ATOM 1344 C CA . GLU A 1 175 ? 2.720 12.137 10.377 1.00 98.06 175 GLU A CA 1
ATOM 1345 C C . GLU A 1 175 ? 4.097 11.637 9.920 1.00 98.06 175 GLU A C 1
ATOM 1347 O O . GLU A 1 175 ? 4.544 11.993 8.832 1.00 98.06 175 GLU A O 1
ATOM 1352 N N . GLU A 1 176 ? 4.723 10.728 10.675 1.00 97.81 176 GLU A N 1
ATOM 1353 C CA . GLU A 1 176 ? 5.981 10.072 10.289 1.00 97.81 176 GLU A CA 1
ATOM 1354 C C . GLU A 1 176 ? 5.855 9.346 8.940 1.00 97.81 176 GLU A C 1
ATOM 1356 O O . GLU A 1 176 ? 6.740 9.438 8.089 1.00 97.81 176 GLU A O 1
ATOM 1361 N N . SER A 1 177 ? 4.739 8.644 8.712 1.00 96.44 177 SER A N 1
ATOM 1362 C CA . SER A 1 177 ? 4.503 7.944 7.445 1.00 96.44 177 SER A CA 1
ATOM 1363 C C . SER A 1 177 ? 4.301 8.897 6.263 1.00 96.44 177 SER A C 1
ATOM 1365 O O . SER A 1 177 ? 4.759 8.602 5.160 1.00 96.44 177 SER A O 1
ATOM 1367 N N . ILE A 1 178 ? 3.664 10.051 6.493 1.00 97.25 178 ILE A N 1
ATOM 1368 C CA . ILE A 1 178 ? 3.485 11.098 5.482 1.00 97.25 178 ILE A CA 1
ATOM 1369 C C . ILE A 1 178 ? 4.839 11.723 5.144 1.00 97.25 178 ILE A C 1
ATOM 1371 O O . ILE A 1 178 ? 5.164 11.846 3.966 1.00 97.25 178 ILE A O 1
ATOM 1375 N N . ALA A 1 179 ? 5.650 12.054 6.151 1.00 98.00 179 ALA A N 1
ATOM 1376 C CA . ALA A 1 179 ? 6.990 12.597 5.944 1.00 98.00 179 ALA A CA 1
ATOM 1377 C C . ALA A 1 179 ? 7.878 11.624 5.147 1.00 98.00 179 ALA A C 1
ATOM 1379 O O . ALA A 1 179 ? 8.532 12.024 4.186 1.00 98.00 179 ALA A O 1
ATOM 1380 N N . ALA A 1 180 ? 7.843 10.328 5.474 1.00 97.12 180 ALA A N 1
ATOM 1381 C CA . ALA A 1 180 ? 8.572 9.308 4.721 1.00 97.12 180 ALA A CA 1
ATOM 1382 C C . ALA A 1 180 ? 8.103 9.205 3.257 1.00 97.12 180 ALA A C 1
ATOM 1384 O O . ALA A 1 180 ? 8.928 9.083 2.353 1.00 97.12 180 ALA A O 1
ATOM 1385 N N . ALA A 1 181 ? 6.793 9.286 3.006 1.00 96.31 181 ALA A N 1
ATOM 1386 C CA . ALA A 1 181 ? 6.246 9.276 1.650 1.00 96.31 181 ALA A CA 1
ATOM 1387 C C . ALA A 1 181 ? 6.640 10.531 0.847 1.00 96.31 181 ALA A C 1
ATOM 1389 O O . ALA A 1 181 ? 6.902 10.433 -0.349 1.00 96.31 181 ALA A O 1
ATOM 1390 N N . GLN A 1 182 ? 6.721 11.697 1.495 1.00 98.12 182 GLN A N 1
ATOM 1391 C CA . GLN A 1 182 ? 7.177 12.937 0.860 1.00 98.12 182 GLN A CA 1
ATOM 1392 C C . GLN A 1 182 ? 8.645 12.855 0.432 1.00 98.12 182 GLN A C 1
ATOM 1394 O O . GLN A 1 182 ? 8.969 13.277 -0.675 1.00 98.12 182 GLN A O 1
ATOM 1399 N N . ILE A 1 183 ? 9.513 12.267 1.262 1.00 98.19 183 ILE A N 1
ATOM 1400 C CA . ILE A 1 183 ? 10.925 12.046 0.911 1.00 98.19 183 ILE A CA 1
ATOM 1401 C C . ILE A 1 183 ? 11.034 11.128 -0.314 1.00 98.19 183 ILE A C 1
ATOM 1403 O O . ILE A 1 183 ? 11.721 11.468 -1.271 1.00 98.19 183 ILE A O 1
ATOM 1407 N N . GLN A 1 184 ? 10.292 10.015 -0.341 1.00 97.56 184 GLN A N 1
ATOM 1408 C CA . GLN A 1 184 ? 10.285 9.099 -1.493 1.00 97.56 184 GLN A CA 1
ATOM 1409 C C . GLN A 1 184 ? 9.799 9.769 -2.783 1.00 97.56 184 GLN A C 1
ATOM 1411 O O . GLN A 1 184 ? 10.301 9.470 -3.864 1.00 97.56 184 GLN A O 1
ATOM 1416 N N . LEU A 1 185 ? 8.821 10.674 -2.684 1.00 98.06 185 LEU A N 1
ATOM 1417 C CA . LEU A 1 185 ? 8.338 11.438 -3.832 1.00 98.06 185 LEU A CA 1
ATOM 1418 C C . LEU A 1 185 ? 9.423 12.383 -4.363 1.00 98.06 185 LEU A C 1
ATOM 1420 O O . LEU A 1 185 ? 9.646 12.430 -5.569 1.00 98.06 185 LEU A O 1
ATOM 1424 N N . GLN A 1 186 ? 10.135 13.077 -3.473 1.00 98.50 186 GLN A N 1
ATOM 1425 C CA . GLN A 1 186 ? 11.252 13.947 -3.853 1.00 98.50 186 GLN A CA 1
ATOM 1426 C C . GLN A 1 186 ? 12.392 13.162 -4.516 1.00 98.50 186 GLN A C 1
ATOM 1428 O O . GLN A 1 186 ? 12.928 13.607 -5.528 1.00 98.50 186 GLN A O 1
ATOM 1433 N N . GLU A 1 187 ? 12.739 11.985 -3.989 1.00 98.19 187 GLU A N 1
ATOM 1434 C CA . GLU A 1 187 ? 13.737 11.095 -4.599 1.00 98.19 187 GLU A CA 1
ATOM 1435 C C . GLU A 1 187 ? 13.313 10.653 -6.008 1.00 98.19 187 GLU A C 1
ATOM 1437 O O . GLU A 1 187 ? 14.097 10.752 -6.952 1.00 98.19 187 GLU A O 1
ATOM 1442 N N . ALA A 1 188 ? 12.050 10.249 -6.182 1.00 96.81 188 ALA A N 1
ATOM 1443 C CA . ALA A 1 188 ? 11.516 9.857 -7.485 1.00 96.81 188 ALA A CA 1
ATOM 1444 C C . ALA A 1 188 ? 11.505 11.014 -8.502 1.00 96.81 188 ALA A C 1
ATOM 1446 O O . ALA A 1 188 ? 11.745 10.791 -9.691 1.00 96.81 188 ALA A O 1
ATOM 1447 N N . ASP A 1 189 ? 11.254 12.248 -8.057 1.00 98.25 189 ASP A N 1
ATOM 1448 C CA . ASP A 1 189 ? 11.332 13.435 -8.913 1.00 98.25 189 ASP A CA 1
ATOM 1449 C C . ASP A 1 189 ? 12.772 13.716 -9.364 1.00 98.25 189 ASP A C 1
ATOM 1451 O O . ASP A 1 189 ? 13.007 13.997 -10.545 1.00 98.25 189 ASP A O 1
ATOM 1455 N N . VAL A 1 190 ? 13.754 13.575 -8.468 1.00 98.56 190 VAL A N 1
ATOM 1456 C CA . VAL A 1 190 ? 15.178 13.682 -8.825 1.00 98.56 190 VAL A CA 1
ATOM 1457 C C . VAL A 1 190 ? 15.550 12.619 -9.862 1.00 98.56 190 VAL A C 1
ATOM 1459 O O . VAL A 1 190 ? 16.098 12.960 -10.913 1.00 98.56 190 VAL A O 1
ATOM 1462 N N . ASP A 1 191 ? 15.178 11.358 -9.643 1.00 97.94 191 ASP A N 1
ATOM 1463 C CA . ASP A 1 191 ? 15.443 10.273 -10.596 1.00 97.94 191 ASP A CA 1
ATOM 1464 C C . ASP A 1 191 ? 14.769 10.516 -11.953 1.00 97.94 191 ASP A C 1
ATOM 1466 O O . ASP A 1 191 ? 15.381 10.322 -13.006 1.00 97.94 191 ASP A O 1
ATOM 1470 N N . ARG A 1 192 ? 13.527 11.012 -11.956 1.00 97.50 192 ARG A N 1
ATOM 1471 C CA . ARG A 1 192 ? 12.816 11.380 -13.185 1.00 97.50 192 ARG A CA 1
ATOM 1472 C C . ARG A 1 192 ? 13.570 12.454 -13.966 1.00 97.50 192 ARG A C 1
ATOM 1474 O O . ARG A 1 192 ? 13.738 12.311 -15.176 1.00 97.50 192 ARG A O 1
ATOM 1481 N N . THR A 1 193 ? 14.013 13.528 -13.308 1.00 98.44 193 THR A N 1
ATOM 1482 C CA . THR A 1 193 ? 14.765 14.598 -13.989 1.00 98.44 193 THR A CA 1
ATOM 1483 C C . THR A 1 193 ? 16.087 14.089 -14.554 1.00 98.44 193 THR A C 1
ATOM 1485 O O . THR A 1 193 ? 16.417 14.399 -15.699 1.00 98.44 193 THR A O 1
ATOM 1488 N N . ARG A 1 194 ? 16.795 13.232 -13.810 1.00 98.50 194 ARG A N 1
ATOM 1489 C CA . ARG A 1 194 ? 18.011 12.566 -14.281 1.00 98.50 194 ARG A CA 1
ATOM 1490 C C . ARG A 1 194 ? 17.752 11.738 -15.541 1.00 98.50 194 ARG A C 1
ATOM 1492 O O . ARG A 1 194 ? 18.461 11.907 -16.529 1.00 98.50 194 ARG A O 1
ATOM 1499 N N . LEU A 1 195 ? 16.726 10.886 -15.534 1.00 98.00 195 LEU A N 1
ATOM 1500 C CA . LEU A 1 195 ? 16.382 10.044 -16.684 1.00 98.00 195 LEU A CA 1
ATOM 1501 C C . LEU A 1 195 ? 15.966 10.866 -17.910 1.00 98.00 195 LEU A C 1
ATOM 1503 O O . LEU A 1 195 ? 16.293 10.494 -19.032 1.00 98.00 195 LEU A O 1
ATOM 1507 N N . LEU A 1 196 ? 15.280 11.998 -17.721 1.00 98.25 196 LEU A N 1
ATOM 1508 C CA . LEU A 1 196 ? 14.951 12.909 -18.823 1.00 98.25 196 LEU A CA 1
ATOM 1509 C C . LEU A 1 196 ? 16.205 13.531 -19.449 1.00 98.25 196 LEU A C 1
ATOM 1511 O O . LEU A 1 196 ? 16.277 13.659 -20.672 1.00 98.25 196 LEU A O 1
ATOM 1515 N N . ILE A 1 197 ? 17.204 13.877 -18.632 1.00 98.38 197 ILE A N 1
ATOM 1516 C CA . ILE A 1 197 ? 18.497 14.363 -19.124 1.00 98.38 197 ILE A CA 1
ATOM 1517 C C . ILE A 1 197 ? 19.207 13.255 -19.907 1.00 98.38 197 ILE A C 1
ATOM 1519 O O . ILE A 1 197 ? 19.606 13.493 -21.046 1.00 98.38 197 ILE A O 1
ATOM 1523 N N . GLU A 1 198 ? 19.317 12.047 -19.348 1.00 98.19 198 GLU A N 1
ATOM 1524 C CA . GLU A 1 198 ? 19.944 10.894 -20.014 1.00 98.19 198 GLU A CA 1
ATOM 1525 C C . GLU A 1 198 ? 19.254 10.573 -21.351 1.00 98.19 198 GLU A C 1
ATOM 1527 O O . GLU A 1 198 ? 19.923 10.396 -22.369 1.00 98.19 198 GLU A O 1
ATOM 1532 N N . LEU A 1 199 ? 17.918 10.591 -21.389 1.00 97.38 199 LEU A N 1
ATOM 1533 C CA . LEU A 1 199 ? 17.142 10.402 -22.615 1.00 97.38 199 LEU A CA 1
ATOM 1534 C C . LEU A 1 199 ? 17.459 11.488 -23.648 1.00 97.38 199 LEU A C 1
ATOM 1536 O O . LEU A 1 199 ? 17.696 11.170 -24.812 1.00 97.38 199 LEU A O 1
ATOM 1540 N N . SER A 1 200 ? 17.520 12.759 -23.237 1.00 98.19 200 SER A N 1
ATOM 1541 C CA . SER A 1 200 ? 17.859 13.861 -24.147 1.00 98.19 200 SER A CA 1
ATOM 1542 C C . SER A 1 200 ? 19.276 13.727 -24.726 1.00 98.19 200 SER A C 1
ATOM 1544 O O . SER A 1 200 ? 19.485 13.965 -25.915 1.00 98.19 200 SER A O 1
ATOM 1546 N N . GLN A 1 201 ? 20.235 13.264 -23.917 1.00 98.00 201 GLN A N 1
ATOM 1547 C CA . GLN A 1 201 ? 21.612 13.013 -24.341 1.00 98.00 201 GLN A CA 1
ATOM 1548 C C . GLN A 1 201 ? 21.695 11.846 -25.326 1.00 98.00 201 GLN A C 1
ATOM 1550 O O . GLN A 1 201 ? 22.356 11.969 -26.355 1.00 98.00 201 GLN A O 1
ATOM 1555 N N . LEU A 1 202 ? 21.003 10.736 -25.051 1.00 95.88 202 LEU A N 1
ATOM 1556 C CA . LEU A 1 202 ? 20.925 9.600 -25.971 1.00 95.88 202 LEU A CA 1
ATOM 1557 C C . LEU A 1 202 ? 20.243 9.991 -27.286 1.00 95.88 202 LEU A C 1
ATOM 1559 O O . LEU A 1 202 ? 20.723 9.620 -28.352 1.00 95.88 202 LEU A O 1
ATOM 1563 N N . GLY A 1 203 ? 19.181 10.799 -27.231 1.00 95.00 203 GLY A N 1
ATOM 1564 C CA . GLY A 1 203 ? 18.535 11.348 -28.424 1.00 95.00 203 GLY A CA 1
ATOM 1565 C C . GLY A 1 203 ? 19.495 12.185 -29.273 1.00 95.00 203 GLY A C 1
ATOM 1566 O O . GLY A 1 203 ? 19.555 12.011 -30.489 1.00 95.00 203 GLY A O 1
ATOM 1567 N N . ALA A 1 204 ? 20.314 13.031 -28.641 1.00 96.50 204 ALA A N 1
ATOM 1568 C CA . ALA A 1 204 ? 21.349 13.797 -29.335 1.00 96.50 204 ALA A CA 1
ATOM 1569 C C . ALA A 1 204 ? 22.459 12.902 -29.921 1.00 96.50 204 ALA A C 1
ATOM 1571 O O . ALA A 1 204 ? 22.914 13.141 -31.040 1.00 96.50 204 ALA A O 1
ATOM 1572 N N . GLN A 1 205 ? 22.880 11.850 -29.210 1.00 95.12 205 GLN A N 1
ATOM 1573 C CA . GLN A 1 205 ? 23.846 10.869 -29.724 1.00 95.12 205 GLN A CA 1
ATOM 1574 C C . GLN A 1 205 ? 23.306 10.126 -30.951 1.00 95.12 205 GLN A C 1
ATOM 1576 O O . GLN A 1 205 ? 24.020 9.986 -31.938 1.00 95.12 205 GLN A O 1
ATOM 1581 N N . VAL A 1 206 ? 22.040 9.706 -30.937 1.00 93.56 206 VAL A N 1
ATOM 1582 C CA . VAL A 1 206 ? 21.398 9.053 -32.091 1.00 93.56 206 VAL A CA 1
ATOM 1583 C C . VAL A 1 206 ? 21.278 10.008 -33.282 1.00 93.56 206 VAL A C 1
ATOM 1585 O O . VAL A 1 206 ? 21.500 9.596 -34.412 1.00 93.56 206 VAL A O 1
ATOM 1588 N N . ALA A 1 207 ? 20.980 11.289 -33.050 1.00 93.56 207 ALA A N 1
ATOM 1589 C CA . ALA A 1 207 ? 20.907 12.286 -34.121 1.00 93.56 207 ALA A CA 1
ATOM 1590 C C . ALA A 1 207 ? 22.281 12.627 -34.731 1.00 93.56 207 ALA A C 1
ATOM 1592 O O . ALA A 1 207 ? 22.366 12.978 -35.906 1.00 93.56 207 ALA A O 1
ATOM 1593 N N . THR A 1 208 ? 23.352 12.558 -33.933 1.00 93.88 208 THR A N 1
ATOM 1594 C CA . THR A 1 208 ? 24.719 12.915 -34.360 1.00 93.88 208 THR A CA 1
ATOM 1595 C C . THR A 1 208 ? 25.513 11.740 -34.902 1.00 93.88 208 THR A C 1
ATOM 1597 O O . THR A 1 208 ? 26.428 11.948 -35.697 1.00 93.88 208 THR A O 1
ATOM 1600 N N . THR A 1 209 ? 25.186 10.516 -34.494 1.00 85.88 209 THR A N 1
ATOM 1601 C CA . THR A 1 209 ? 25.783 9.321 -35.079 1.00 85.88 209 THR A CA 1
ATOM 1602 C C . THR A 1 209 ? 25.153 9.116 -36.453 1.00 85.88 209 THR A C 1
ATOM 1604 O O . THR A 1 209 ? 23.970 8.786 -36.536 1.00 85.88 209 THR A O 1
ATOM 1607 N N . PRO A 1 210 ? 25.894 9.326 -37.561 1.00 80.94 210 PRO A N 1
ATOM 1608 C CA . PRO A 1 210 ? 25.386 8.912 -38.855 1.00 80.94 210 PRO A CA 1
ATOM 1609 C C . PRO A 1 210 ? 25.079 7.427 -38.726 1.00 80.94 210 PRO A C 1
ATOM 1611 O O . PRO A 1 210 ? 25.914 6.670 -38.224 1.00 80.94 210 PRO A O 1
ATOM 1614 N N . PHE A 1 211 ? 23.868 7.034 -39.115 1.00 67.88 211 PHE A N 1
ATOM 1615 C CA . PHE A 1 211 ? 23.436 5.647 -39.090 1.00 67.88 211 PHE A CA 1
ATOM 1616 C C . PHE A 1 211 ? 24.327 4.862 -40.060 1.00 67.88 211 PHE A C 1
ATOM 1618 O O . PHE A 1 211 ? 24.014 4.685 -41.237 1.00 67.88 211 PHE A O 1
ATOM 1625 N N . GLN A 1 212 ? 25.498 4.442 -39.585 1.00 61.25 212 GLN A N 1
ATOM 1626 C CA . GLN A 1 212 ? 26.301 3.433 -40.234 1.00 61.25 212 GLN A CA 1
ATOM 1627 C C . GLN A 1 212 ? 25.525 2.149 -40.017 1.00 61.25 212 GLN A C 1
ATOM 1629 O O . GLN A 1 212 ? 25.667 1.479 -38.995 1.00 61.25 212 GLN A O 1
ATOM 1634 N N . TYR A 1 213 ? 24.676 1.821 -40.992 1.00 61.44 213 TYR A N 1
ATOM 1635 C CA . TYR A 1 213 ? 24.346 0.430 -41.234 1.00 61.44 213 TYR A CA 1
ATOM 1636 C C . TYR A 1 213 ? 25.681 -0.307 -41.189 1.00 61.44 213 TYR A C 1
ATOM 1638 O O . TYR A 1 213 ? 26.573 0.073 -41.958 1.00 61.44 213 TYR A O 1
ATOM 1646 N N . PRO A 1 214 ? 25.888 -1.265 -40.268 1.00 61.62 214 PRO A N 1
ATOM 1647 C CA . PRO A 1 214 ? 27.075 -2.084 -40.338 1.00 61.62 214 PRO A CA 1
ATOM 1648 C C . PRO A 1 214 ? 27.073 -2.652 -41.751 1.00 61.62 214 PRO A C 1
ATOM 1650 O O . PRO A 1 214 ? 26.201 -3.433 -42.119 1.00 61.62 214 PRO A O 1
ATOM 1653 N N . SER A 1 215 ? 28.034 -2.218 -42.562 1.00 58.75 215 SER A N 1
ATOM 1654 C CA . SER A 1 215 ? 28.259 -2.727 -43.912 1.00 58.75 215 SER A CA 1
ATOM 1655 C C . SER A 1 215 ? 28.763 -4.170 -43.883 1.00 58.75 215 SER A C 1
ATOM 1657 O O . SER A 1 215 ? 29.180 -4.700 -44.911 1.00 58.75 215 SER A O 1
ATOM 1659 N N . ASN A 1 216 ? 28.627 -4.845 -42.733 1.00 58.25 216 ASN A N 1
ATOM 1660 C CA . ASN A 1 216 ? 28.295 -6.258 -42.623 1.00 58.25 216 ASN A CA 1
ATOM 1661 C C . ASN A 1 216 ? 26.966 -6.484 -43.358 1.00 58.25 216 ASN A C 1
ATOM 1663 O O . ASN A 1 216 ? 25.915 -6.745 -42.771 1.00 58.25 216 ASN A O 1
ATOM 1667 N N . SER A 1 217 ? 27.058 -6.317 -44.674 1.00 67.88 217 SER A N 1
ATOM 1668 C CA . SER A 1 217 ? 26.061 -6.590 -45.673 1.00 67.88 217 SER A CA 1
ATOM 1669 C C . SER A 1 217 ? 25.429 -7.926 -45.326 1.00 67.88 217 SER A C 1
ATOM 1671 O O . SER A 1 217 ? 26.064 -8.822 -44.763 1.00 67.88 217 SER A O 1
ATOM 1673 N N . VAL A 1 218 ? 24.175 -8.084 -45.699 1.00 75.56 218 VAL A N 1
ATOM 1674 C CA . VAL A 1 218 ? 23.532 -9.392 -45.774 1.00 75.56 218 VAL A CA 1
ATOM 1675 C C . VAL A 1 218 ? 24.489 -10.434 -46.410 1.00 75.56 218 VAL A C 1
ATOM 1677 O O . VAL A 1 218 ? 24.559 -11.571 -45.953 1.00 75.56 218 VAL A O 1
ATOM 1680 N N . GLU A 1 219 ? 25.361 -10.006 -47.331 1.00 78.12 219 GLU A N 1
ATOM 1681 C CA . GLU A 1 219 ? 26.463 -10.782 -47.921 1.00 78.12 219 GLU A CA 1
ATOM 1682 C C . GLU A 1 219 ? 27.564 -11.221 -46.934 1.00 78.12 219 GLU A C 1
ATOM 1684 O O . GLU A 1 219 ? 28.110 -12.310 -47.082 1.00 78.12 219 GLU A O 1
ATOM 1689 N N . SER A 1 220 ? 27.902 -10.423 -45.918 1.00 81.56 220 SER A N 1
ATOM 1690 C CA . SER A 1 220 ? 28.864 -10.787 -44.866 1.00 81.56 220 SER A CA 1
ATOM 1691 C C . SER A 1 220 ? 28.301 -11.872 -43.948 1.00 81.56 220 SER A C 1
ATOM 1693 O O . SER A 1 220 ? 28.990 -12.853 -43.665 1.00 81.56 220 SER A O 1
ATOM 1695 N N . MET A 1 221 ? 27.026 -11.757 -43.557 1.00 82.75 221 MET A N 1
ATOM 1696 C CA . MET A 1 221 ? 26.338 -12.828 -42.826 1.00 82.75 221 MET A CA 1
ATOM 1697 C C . MET A 1 221 ? 26.236 -14.100 -43.674 1.00 82.75 221 MET A C 1
ATOM 1699 O O . MET A 1 221 ? 26.470 -15.195 -43.165 1.00 82.75 221 MET A O 1
ATOM 1703 N N . PHE A 1 222 ? 25.966 -13.969 -44.976 1.00 85.50 222 PHE A N 1
ATOM 1704 C CA . PHE A 1 222 ? 25.964 -15.109 -45.894 1.00 85.50 222 PHE A CA 1
ATOM 1705 C C . PHE A 1 222 ? 27.342 -15.734 -46.072 1.00 85.50 222 PHE A C 1
ATOM 1707 O O . PHE A 1 222 ? 27.449 -16.956 -46.075 1.00 85.50 222 PHE A O 1
ATOM 1714 N N . SER A 1 223 ? 28.397 -14.927 -46.147 1.00 87.19 223 SER A N 1
ATOM 1715 C CA . SER A 1 223 ? 29.772 -15.422 -46.224 1.00 87.19 223 SER A CA 1
ATOM 1716 C C . SER A 1 223 ? 30.147 -16.197 -44.958 1.00 87.19 223 SER A C 1
ATOM 1718 O O . SER A 1 223 ? 30.733 -17.272 -45.043 1.00 87.19 223 SER A O 1
ATOM 1720 N N . ALA A 1 224 ? 29.744 -15.710 -43.780 1.00 88.00 224 ALA A N 1
ATOM 1721 C CA . ALA A 1 224 ? 29.963 -16.411 -42.517 1.00 88.00 224 ALA A CA 1
ATOM 1722 C C . ALA A 1 224 ? 29.210 -17.753 -42.455 1.00 88.00 224 ALA A C 1
ATOM 1724 O O . ALA A 1 224 ? 29.793 -18.765 -42.075 1.00 88.00 224 ALA A O 1
ATOM 1725 N N . LEU A 1 225 ? 27.942 -17.786 -42.876 1.00 89.38 225 LEU A N 1
ATOM 1726 C CA . LEU A 1 225 ? 27.147 -19.018 -42.914 1.00 89.38 225 LEU A CA 1
ATOM 1727 C C . LEU A 1 225 ? 27.669 -20.024 -43.953 1.00 89.38 225 LEU A C 1
ATOM 1729 O O . LEU A 1 225 ? 27.713 -21.222 -43.681 1.00 89.38 225 LEU A O 1
ATOM 1733 N N . ALA A 1 226 ? 28.115 -19.549 -45.119 1.00 92.31 226 ALA A N 1
ATOM 1734 C CA . ALA A 1 226 ? 28.722 -20.388 -46.148 1.00 92.31 226 ALA A CA 1
ATOM 1735 C C . ALA A 1 226 ? 30.018 -21.050 -45.654 1.00 92.31 226 ALA A C 1
ATOM 1737 O O . ALA A 1 226 ? 30.239 -22.231 -45.918 1.00 92.31 226 ALA A O 1
ATOM 1738 N N . ASN A 1 227 ? 30.830 -20.325 -44.880 1.00 93.94 227 ASN A N 1
ATOM 1739 C CA . ASN A 1 227 ? 32.028 -20.882 -44.253 1.00 93.94 227 ASN A CA 1
ATOM 1740 C C . ASN A 1 227 ? 31.678 -21.973 -43.229 1.00 93.94 227 ASN A C 1
ATOM 1742 O O . ASN A 1 227 ? 32.297 -23.030 -43.239 1.00 93.94 227 ASN A O 1
ATOM 1746 N N . VAL A 1 228 ? 30.631 -21.781 -42.416 1.00 93.44 228 VAL A N 1
ATOM 1747 C CA . VAL A 1 228 ? 30.164 -22.813 -41.469 1.00 93.44 228 VAL A CA 1
ATOM 1748 C C . VAL A 1 228 ? 29.688 -24.075 -42.196 1.00 93.44 228 VAL A C 1
ATOM 1750 O O . VAL A 1 228 ? 30.008 -25.182 -41.767 1.00 93.44 228 VAL A O 1
ATOM 1753 N N . LEU A 1 229 ? 28.974 -23.944 -43.320 1.00 94.56 229 LEU A N 1
ATOM 1754 C CA . LEU A 1 229 ? 28.604 -25.102 -44.143 1.00 94.56 229 LEU A CA 1
ATOM 1755 C C . LEU A 1 229 ? 29.823 -25.798 -44.757 1.00 94.56 229 LEU A C 1
ATOM 1757 O O . LEU A 1 229 ? 29.857 -27.027 -44.814 1.00 94.56 229 LEU A O 1
ATOM 1761 N N . ALA A 1 230 ? 30.820 -25.040 -45.216 1.00 95.31 230 ALA A N 1
ATOM 1762 C CA . ALA A 1 230 ? 32.064 -25.604 -45.737 1.00 95.31 230 ALA A CA 1
ATOM 1763 C C . ALA A 1 230 ? 32.830 -26.383 -44.649 1.00 95.31 230 ALA A C 1
ATOM 1765 O O . ALA A 1 230 ? 33.313 -27.492 -44.898 1.00 95.31 230 ALA A O 1
ATOM 1766 N N . ASP A 1 231 ? 32.853 -25.865 -43.421 1.00 95.44 231 ASP A N 1
ATOM 1767 C CA . ASP A 1 231 ? 33.441 -26.537 -42.259 1.00 95.44 231 ASP A CA 1
ATOM 1768 C C . ASP A 1 231 ? 32.652 -27.800 -41.875 1.00 95.44 231 ASP A C 1
ATOM 1770 O O . ASP A 1 231 ? 33.233 -28.854 -41.613 1.00 95.44 231 ASP A O 1
ATOM 1774 N N . MET A 1 232 ? 31.316 -27.752 -41.918 1.00 92.75 232 MET A N 1
ATOM 1775 C CA . MET A 1 232 ? 30.474 -28.930 -41.682 1.00 92.75 232 MET A CA 1
ATOM 1776 C C . MET A 1 232 ? 30.684 -30.021 -42.736 1.00 92.75 232 MET A C 1
ATOM 1778 O O . MET A 1 232 ? 30.733 -31.196 -42.385 1.00 92.75 232 MET A O 1
ATOM 1782 N N . LYS A 1 233 ? 30.850 -29.645 -44.009 1.00 94.56 233 LYS A N 1
ATOM 1783 C CA . LYS A 1 233 ? 31.118 -30.580 -45.115 1.00 94.56 233 LYS A CA 1
ATOM 1784 C C . LYS A 1 233 ? 32.497 -31.221 -45.046 1.00 94.56 233 LYS A C 1
ATOM 1786 O O . LYS A 1 233 ? 32.662 -32.359 -45.472 1.00 94.56 233 LYS A O 1
ATOM 1791 N N . SER A 1 234 ? 33.488 -30.483 -44.555 1.00 95.75 234 SER A N 1
ATOM 1792 C CA . SER A 1 234 ? 34.852 -30.992 -44.399 1.00 95.75 234 SER A CA 1
ATOM 1793 C C . SER A 1 234 ? 35.029 -31.843 -43.137 1.00 95.75 234 SER A C 1
ATOM 1795 O O . SER A 1 234 ? 35.981 -32.620 -43.053 1.00 95.75 234 SER A O 1
ATOM 1797 N N . SER A 1 235 ? 34.103 -31.755 -42.177 1.00 94.75 235 SER A N 1
ATOM 1798 C CA . SER A 1 235 ? 34.116 -32.571 -40.966 1.00 94.75 235 SER A CA 1
ATOM 1799 C C . SER A 1 235 ? 33.667 -34.014 -41.246 1.00 94.75 235 SER A C 1
ATOM 1801 O O . SER A 1 235 ? 32.513 -34.238 -41.611 1.00 94.75 235 SER A O 1
ATOM 1803 N N . PRO A 1 236 ? 34.509 -35.034 -40.982 1.00 93.88 236 PRO A N 1
ATOM 1804 C CA . PRO A 1 236 ? 34.150 -36.441 -41.191 1.00 93.88 236 PRO A CA 1
ATOM 1805 C C . PRO A 1 236 ? 33.124 -36.966 -40.172 1.00 93.88 236 PRO A C 1
ATOM 1807 O O . PRO A 1 236 ? 32.686 -38.110 -40.266 1.00 93.88 236 PRO A O 1
ATOM 1810 N N . ILE A 1 237 ? 32.776 -36.155 -39.167 1.00 95.56 237 ILE A N 1
ATOM 1811 C CA . ILE A 1 237 ? 31.876 -36.517 -38.065 1.00 95.56 237 ILE A CA 1
ATOM 1812 C C . ILE A 1 237 ? 30.432 -36.084 -38.366 1.00 95.56 237 ILE A C 1
ATOM 1814 O O . ILE A 1 237 ? 29.494 -36.621 -37.777 1.00 95.56 237 ILE A O 1
ATOM 1818 N N . ALA A 1 238 ? 30.226 -35.125 -39.274 1.00 92.56 238 ALA A N 1
ATOM 1819 C CA . ALA A 1 238 ? 28.898 -34.607 -39.575 1.00 92.56 238 ALA A CA 1
ATOM 1820 C C . ALA A 1 238 ? 28.099 -35.610 -40.436 1.00 92.56 238 ALA A C 1
ATOM 1822 O O . ALA A 1 238 ? 28.550 -35.978 -41.523 1.00 92.56 238 ALA A O 1
ATOM 1823 N N . PRO A 1 239 ? 26.913 -36.067 -39.989 1.00 95.81 239 PRO A N 1
ATOM 1824 C CA . PRO A 1 239 ? 26.084 -36.957 -40.791 1.00 95.81 239 PRO A CA 1
ATOM 1825 C C . PRO A 1 239 ? 25.551 -36.220 -42.033 1.00 95.81 239 PRO A C 1
ATOM 1827 O O . PRO A 1 239 ? 25.129 -35.065 -41.920 1.00 95.81 239 PRO A O 1
ATOM 1830 N N . PRO A 1 240 ? 25.508 -36.878 -43.207 1.00 92.75 240 PRO A N 1
ATOM 1831 C CA . PRO A 1 240 ? 25.182 -36.223 -44.476 1.00 92.75 240 PRO A CA 1
ATOM 1832 C C . PRO A 1 240 ? 23.768 -35.629 -44.504 1.00 92.75 240 PRO A C 1
ATOM 1834 O O . PRO A 1 240 ? 23.567 -34.570 -45.088 1.00 92.75 240 PRO A O 1
ATOM 1837 N N . SER A 1 241 ? 22.811 -36.243 -43.803 1.00 95.62 241 SER A N 1
ATOM 1838 C CA . SER A 1 241 ? 21.440 -35.728 -43.698 1.00 95.62 241 SER A CA 1
ATOM 1839 C C . SER A 1 241 ? 21.366 -34.363 -43.005 1.00 95.62 241 SER A C 1
ATOM 1841 O O . SER A 1 241 ? 20.549 -33.528 -43.363 1.00 95.62 241 SER A O 1
ATOM 1843 N N . LEU A 1 242 ? 22.242 -34.105 -42.029 1.00 93.88 242 LEU A N 1
ATOM 1844 C CA . LEU A 1 242 ? 22.254 -32.839 -41.290 1.00 93.88 242 LEU A CA 1
ATOM 1845 C C . LEU A 1 242 ? 22.858 -31.709 -42.136 1.00 93.88 242 LEU A C 1
ATOM 1847 O O . LEU A 1 242 ? 22.461 -30.554 -41.996 1.00 93.88 242 LEU A O 1
ATOM 1851 N N . ILE A 1 243 ? 23.785 -32.042 -43.038 1.00 95.19 243 ILE A N 1
ATOM 1852 C CA . ILE A 1 243 ? 24.337 -31.094 -44.012 1.00 95.19 243 ILE A CA 1
ATOM 1853 C C . ILE A 1 243 ? 23.240 -30.670 -44.998 1.00 95.19 243 ILE A C 1
ATOM 1855 O O . ILE A 1 243 ? 23.068 -29.475 -45.220 1.00 95.19 243 ILE A O 1
ATOM 1859 N N . GLU A 1 244 ? 22.468 -31.623 -45.525 1.00 94.88 244 GLU A N 1
ATOM 1860 C CA . GLU A 1 244 ? 21.354 -31.353 -46.447 1.00 94.88 244 GLU A CA 1
ATOM 1861 C C . GLU A 1 244 ? 20.258 -30.494 -45.788 1.00 94.88 244 GLU A C 1
ATOM 1863 O O . GLU A 1 244 ? 19.805 -29.501 -46.361 1.00 94.88 244 GLU A O 1
ATOM 1868 N N . ASP A 1 245 ? 19.892 -30.795 -44.538 1.00 94.75 245 ASP A N 1
ATOM 1869 C CA . ASP A 1 245 ? 18.938 -29.984 -43.772 1.00 94.75 245 ASP A CA 1
ATOM 1870 C C . ASP A 1 245 ? 19.450 -28.551 -43.538 1.00 94.75 245 ASP A C 1
ATOM 1872 O O . ASP A 1 245 ? 18.694 -27.581 -43.658 1.00 94.75 245 ASP A O 1
ATOM 1876 N N . ALA A 1 246 ? 20.741 -28.391 -43.227 1.00 93.75 246 ALA A N 1
ATOM 1877 C CA . ALA A 1 246 ? 21.355 -27.079 -43.031 1.00 93.75 246 ALA A CA 1
ATOM 1878 C C . ALA A 1 246 ? 21.384 -26.255 -44.330 1.00 93.75 246 ALA A C 1
ATOM 1880 O O . ALA A 1 246 ? 21.094 -25.056 -44.302 1.00 93.75 246 ALA A O 1
ATOM 1881 N N . GLU A 1 247 ? 21.665 -26.889 -45.470 1.00 94.81 247 GLU A N 1
ATOM 1882 C CA . GLU A 1 247 ? 21.597 -26.254 -46.790 1.00 94.81 247 GLU A CA 1
ATOM 1883 C C . GLU A 1 247 ? 20.178 -25.796 -47.132 1.00 94.81 247 GLU A C 1
ATOM 1885 O O . GLU A 1 247 ? 19.983 -24.647 -47.538 1.00 94.81 247 GLU A O 1
ATOM 1890 N N . ASN A 1 248 ? 19.181 -26.652 -46.902 1.00 95.00 248 ASN A N 1
ATOM 1891 C CA . ASN A 1 248 ? 17.776 -26.336 -47.151 1.00 95.00 248 ASN A CA 1
ATOM 1892 C C . ASN A 1 248 ? 17.290 -25.170 -46.278 1.00 95.00 248 ASN A C 1
ATOM 1894 O O . ASN A 1 248 ? 16.639 -24.243 -46.772 1.00 95.00 248 ASN A O 1
ATOM 1898 N N . HIS A 1 249 ? 17.645 -25.161 -44.989 1.00 93.12 249 HIS A N 1
ATOM 1899 C CA . HIS A 1 249 ? 17.321 -24.049 -44.096 1.00 93.12 249 HIS A CA 1
ATOM 1900 C C . HIS A 1 249 ? 18.017 -22.750 -44.508 1.00 93.12 249 HIS A C 1
ATOM 1902 O O . HIS A 1 249 ? 17.385 -21.691 -44.489 1.00 93.12 249 HIS A O 1
ATOM 1908 N N . MET A 1 250 ? 19.283 -22.811 -44.929 1.00 92.81 250 MET A N 1
ATOM 1909 C CA . MET A 1 250 ? 19.988 -21.635 -45.437 1.00 92.81 250 MET A CA 1
ATOM 1910 C C . MET A 1 250 ? 19.364 -21.100 -46.727 1.00 92.81 250 MET A C 1
ATOM 1912 O O . MET A 1 250 ? 19.162 -19.893 -46.839 1.00 92.81 250 MET A O 1
ATOM 1916 N N . ALA A 1 251 ? 18.991 -21.968 -47.669 1.00 91.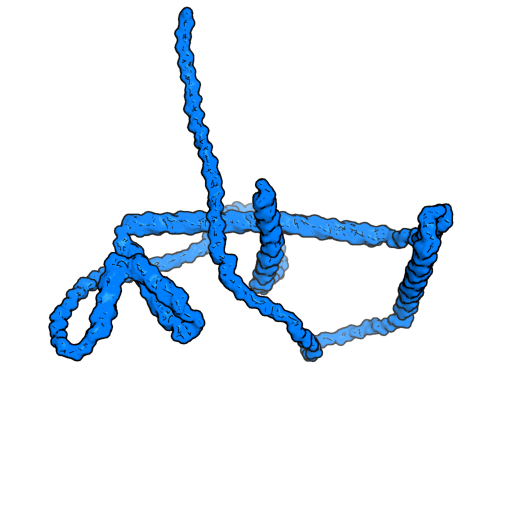31 251 ALA A N 1
ATOM 1917 C CA . ALA A 1 251 ? 18.301 -21.573 -48.895 1.00 91.31 251 ALA A CA 1
ATOM 1918 C C . ALA A 1 251 ? 16.946 -20.906 -48.606 1.00 91.31 251 ALA A C 1
ATOM 1920 O O . ALA A 1 251 ? 16.644 -19.843 -49.155 1.00 91.31 251 ALA A O 1
ATOM 1921 N N . CYS A 1 252 ? 16.160 -21.477 -47.688 1.00 93.94 252 CYS A N 1
ATOM 1922 C CA . CYS A 1 252 ? 14.883 -20.905 -47.269 1.00 93.94 252 CYS A CA 1
ATOM 1923 C C . CYS A 1 252 ? 15.062 -19.530 -46.604 1.00 93.94 252 CYS A C 1
ATOM 1925 O O . CYS A 1 252 ? 14.323 -18.589 -46.901 1.00 93.94 252 CYS A O 1
ATOM 1927 N N . LEU A 1 253 ? 16.061 -19.391 -45.729 1.00 92.06 253 LEU A N 1
ATOM 1928 C CA . LEU A 1 253 ? 16.371 -18.132 -45.055 1.00 92.06 253 LEU A CA 1
ATOM 1929 C C . LEU A 1 253 ? 16.844 -17.059 -46.049 1.00 92.06 253 LEU A C 1
ATOM 1931 O O . LEU A 1 253 ? 16.385 -15.919 -45.975 1.00 92.06 253 LEU A O 1
ATOM 1935 N N . MET A 1 254 ? 17.685 -17.424 -47.025 1.00 88.06 254 MET A N 1
ATOM 1936 C CA . MET A 1 254 ? 18.106 -16.530 -48.112 1.00 88.06 254 MET A CA 1
ATOM 1937 C C . MET A 1 254 ? 16.914 -16.027 -48.924 1.00 88.06 254 MET A C 1
ATOM 1939 O O . MET A 1 254 ? 16.784 -14.821 -49.140 1.00 88.06 254 MET A O 1
ATOM 1943 N N . SER A 1 255 ? 16.017 -16.932 -49.321 1.00 91.38 255 SER A N 1
ATOM 1944 C CA . SER A 1 255 ? 14.808 -16.568 -50.061 1.00 91.38 255 SER A CA 1
ATOM 1945 C C . SER A 1 255 ? 13.912 -15.622 -49.258 1.00 91.38 255 SER A C 1
ATOM 1947 O O . SER A 1 255 ? 13.369 -14.675 -49.826 1.00 91.38 255 SER A O 1
ATOM 1949 N N . GLY A 1 256 ? 13.768 -15.843 -47.947 1.00 92.69 256 GLY A N 1
ATOM 1950 C CA . GLY A 1 256 ? 12.972 -14.982 -47.071 1.00 92.69 256 GLY A CA 1
ATOM 1951 C C . GLY A 1 256 ? 13.551 -13.571 -46.941 1.00 92.69 256 GLY A C 1
ATOM 1952 O O . GLY A 1 256 ? 12.823 -12.590 -47.085 1.00 92.69 256 GLY A O 1
ATOM 1953 N N . ILE A 1 257 ? 14.866 -13.453 -46.733 1.00 89.06 257 ILE A N 1
ATOM 1954 C CA . ILE A 1 257 ? 15.545 -12.151 -46.638 1.00 89.06 257 ILE A CA 1
ATOM 1955 C C . ILE A 1 257 ? 15.457 -11.390 -47.968 1.00 89.06 257 ILE A C 1
ATOM 1957 O O . ILE A 1 257 ? 15.184 -10.191 -47.957 1.00 89.06 257 ILE A O 1
ATOM 1961 N N . GLN A 1 258 ? 15.636 -12.072 -49.105 1.00 87.81 258 GLN A N 1
ATOM 1962 C CA . GLN A 1 258 ? 15.492 -11.465 -50.434 1.00 87.81 258 GLN A CA 1
ATOM 1963 C C . GLN A 1 258 ? 14.061 -10.988 -50.707 1.00 87.81 258 GLN A C 1
ATOM 1965 O O . GLN A 1 258 ? 13.872 -9.913 -51.269 1.00 87.81 258 GLN A O 1
ATOM 1970 N N . ALA A 1 259 ? 13.046 -11.742 -50.279 1.00 92.44 259 ALA A N 1
ATOM 1971 C CA . ALA A 1 259 ? 11.655 -11.317 -50.413 1.00 92.44 259 ALA A CA 1
ATOM 1972 C C . ALA A 1 259 ? 11.367 -10.057 -49.579 1.00 92.44 259 ALA A C 1
ATOM 1974 O O . ALA A 1 259 ? 10.785 -9.099 -50.086 1.00 92.44 259 ALA A O 1
ATOM 1975 N N . ILE A 1 260 ? 11.828 -10.017 -48.322 1.00 89.38 260 ILE A N 1
ATOM 1976 C CA . ILE A 1 260 ? 11.652 -8.851 -47.442 1.00 89.38 260 ILE A CA 1
ATOM 1977 C C . ILE A 1 260 ? 12.390 -7.630 -48.002 1.00 89.38 260 ILE A C 1
ATOM 1979 O O . ILE A 1 260 ? 11.837 -6.530 -47.987 1.00 89.38 260 ILE A O 1
ATOM 1983 N N . SER A 1 261 ? 13.609 -7.799 -48.526 1.00 85.69 261 SER A N 1
ATOM 1984 C CA . SER A 1 261 ? 14.369 -6.682 -49.097 1.00 85.69 261 SER A CA 1
ATOM 1985 C C . SER A 1 261 ? 13.724 -6.134 -50.372 1.00 85.69 261 SER A C 1
ATOM 1987 O O . SER A 1 261 ? 13.634 -4.916 -50.518 1.00 85.69 261 SER A O 1
ATOM 1989 N N . GLN A 1 262 ? 13.197 -6.994 -51.250 1.00 88.69 262 GLN A N 1
ATOM 1990 C CA . GLN A 1 262 ? 12.434 -6.570 -52.430 1.00 88.69 262 GLN A CA 1
ATOM 1991 C C . GLN A 1 262 ? 11.151 -5.824 -52.040 1.00 88.69 262 GLN A C 1
ATOM 1993 O O . GLN A 1 262 ? 10.850 -4.781 -52.620 1.00 88.69 262 GLN A O 1
ATOM 1998 N N . MET A 1 263 ? 10.421 -6.306 -51.028 1.00 89.69 263 MET A N 1
ATOM 1999 C CA . MET A 1 263 ? 9.226 -5.623 -50.518 1.00 89.69 263 MET A CA 1
ATOM 2000 C C . MET A 1 263 ? 9.561 -4.252 -49.918 1.00 89.69 263 MET A C 1
ATOM 2002 O O . MET A 1 263 ? 8.868 -3.279 -50.206 1.00 89.69 263 MET A O 1
ATOM 2006 N N . ALA A 1 264 ? 10.640 -4.156 -49.134 1.00 84.62 264 ALA A N 1
ATOM 2007 C CA . ALA A 1 264 ? 11.096 -2.895 -48.553 1.00 84.62 264 ALA A CA 1
ATOM 2008 C C . ALA A 1 264 ? 11.539 -1.885 -49.630 1.00 84.62 264 ALA A C 1
ATOM 2010 O O . ALA A 1 264 ? 11.231 -0.697 -49.533 1.00 84.62 264 ALA A O 1
ATOM 2011 N N . GLN A 1 265 ? 12.211 -2.345 -50.692 1.00 85.12 265 GLN A N 1
ATOM 2012 C CA . GLN A 1 265 ? 12.575 -1.494 -51.831 1.00 85.12 265 GLN A CA 1
ATOM 2013 C C . GLN A 1 265 ? 11.336 -1.005 -52.594 1.00 85.12 265 GLN A C 1
ATOM 2015 O O . GLN A 1 265 ? 11.244 0.181 -52.905 1.00 85.12 265 GLN A O 1
ATOM 2020 N N . ALA A 1 266 ? 10.354 -1.883 -52.822 1.00 86.62 266 ALA A N 1
ATOM 2021 C CA . ALA A 1 266 ? 9.105 -1.529 -53.493 1.00 86.62 266 ALA A CA 1
ATOM 2022 C C . ALA A 1 266 ? 8.277 -0.489 -52.709 1.00 86.62 266 ALA A C 1
ATOM 2024 O O . ALA A 1 266 ? 7.663 0.398 -53.317 1.00 86.62 266 ALA A O 1
ATOM 2025 N N . SER A 1 267 ? 8.283 -0.551 -51.368 1.00 85.06 267 SER A N 1
ATOM 2026 C CA . SER A 1 267 ? 7.604 0.447 -50.528 1.00 85.06 267 SER A CA 1
ATOM 2027 C C . SER A 1 267 ? 8.274 1.820 -50.587 1.00 85.06 267 SER A C 1
ATOM 2029 O O . SER A 1 267 ? 7.572 2.820 -50.706 1.00 85.06 267 SER A O 1
ATOM 2031 N N . VAL A 1 268 ? 9.612 1.883 -50.606 1.00 81.81 268 VAL A N 1
ATOM 2032 C CA . VAL A 1 268 ? 10.345 3.162 -50.700 1.00 81.81 268 VAL A CA 1
ATOM 2033 C C . VAL A 1 268 ? 10.100 3.845 -52.049 1.00 81.81 268 VAL A C 1
ATOM 2035 O O . VAL A 1 268 ? 9.948 5.062 -52.112 1.00 81.81 268 VAL A O 1
ATOM 2038 N N . THR A 1 269 ? 9.993 3.080 -53.138 1.00 75.19 269 THR A N 1
ATOM 2039 C CA . THR A 1 269 ? 9.702 3.645 -54.466 1.00 75.19 269 THR A CA 1
ATOM 2040 C C . THR A 1 269 ? 8.258 4.123 -54.641 1.00 75.19 269 THR A C 1
ATOM 2042 O O . THR A 1 269 ? 8.002 4.933 -55.528 1.00 75.19 269 THR A O 1
ATOM 2045 N N . SER A 1 270 ? 7.315 3.665 -53.809 1.00 70.12 270 SER A N 1
ATOM 2046 C CA . SER A 1 270 ? 5.892 4.017 -53.954 1.00 70.12 270 SER A CA 1
ATOM 2047 C C . SER A 1 270 ? 5.509 5.349 -53.295 1.00 70.12 270 SER A C 1
ATOM 2049 O O . SER A 1 270 ? 4.507 5.944 -53.683 1.00 70.12 270 SER A O 1
ATOM 2051 N N . GLU A 1 271 ? 6.299 5.867 -52.349 1.00 59.22 271 GLU A N 1
ATOM 2052 C CA . GLU A 1 271 ? 5.974 7.116 -51.634 1.00 59.22 271 GLU A CA 1
ATOM 2053 C C . GLU A 1 271 ? 6.509 8.391 -52.314 1.00 59.22 271 GLU A C 1
ATOM 2055 O O . GLU A 1 271 ? 6.033 9.486 -52.027 1.00 59.22 271 GLU A O 1
ATOM 2060 N N . SER A 1 272 ? 7.424 8.288 -53.287 1.00 58.50 272 SER A N 1
ATOM 2061 C CA . SER A 1 272 ? 8.001 9.466 -53.966 1.00 58.50 272 SER A CA 1
ATOM 2062 C C . SER A 1 272 ? 7.121 10.064 -55.084 1.00 58.50 272 SER A C 1
ATOM 2064 O O . SER A 1 272 ? 7.529 11.035 -55.722 1.00 58.50 272 SER A O 1
ATOM 2066 N N . GLY A 1 273 ? 5.942 9.493 -55.360 1.00 55.16 273 GLY A N 1
ATOM 2067 C CA . GLY A 1 273 ? 5.093 9.861 -56.506 1.00 55.16 273 GLY A CA 1
ATOM 2068 C C . GLY A 1 273 ? 3.847 10.694 -56.190 1.00 55.16 273 GLY A C 1
ATOM 2069 O O . GLY A 1 273 ? 3.208 11.187 -57.114 1.00 55.16 273 GLY A O 1
ATOM 2070 N N . ALA A 1 274 ? 3.494 10.879 -54.917 1.00 56.53 274 ALA A N 1
ATOM 2071 C CA . ALA A 1 274 ? 2.315 11.645 -54.509 1.00 56.53 274 ALA A CA 1
ATOM 2072 C C . ALA A 1 274 ? 2.721 12.926 -53.770 1.00 56.53 274 ALA A C 1
ATOM 2074 O O . ALA A 1 274 ? 2.279 13.194 -52.656 1.00 56.53 274 ALA A O 1
ATOM 2075 N N . GLY A 1 275 ? 3.546 13.747 -54.425 1.00 53.88 275 GLY A N 1
ATOM 2076 C CA . GLY A 1 275 ? 3.609 15.182 -54.156 1.00 53.88 275 GLY A CA 1
ATOM 2077 C C . GLY A 1 275 ? 2.302 15.839 -54.597 1.00 53.88 275 GLY A C 1
ATOM 2078 O O . GLY A 1 275 ? 2.274 16.583 -55.571 1.00 53.88 275 GLY A O 1
ATOM 2079 N N . GLY A 1 276 ? 1.204 15.499 -53.921 1.00 50.12 276 GLY A N 1
ATOM 2080 C CA . GLY A 1 276 ? -0.009 16.293 -53.954 1.00 50.12 276 GLY A CA 1
ATOM 2081 C C . GLY A 1 276 ? 0.309 17.603 -53.256 1.00 50.12 276 GLY A C 1
ATOM 2082 O O . GLY A 1 276 ? 0.550 17.623 -52.052 1.00 50.12 276 GLY A O 1
ATOM 2083 N N . THR A 1 277 ? 0.365 18.676 -54.033 1.00 49.94 277 THR A N 1
ATOM 2084 C CA . THR A 1 277 ? 0.286 20.050 -53.553 1.00 49.94 277 THR A CA 1
ATOM 2085 C C . THR A 1 277 ? -0.978 20.168 -52.705 1.00 49.94 277 THR A C 1
ATOM 2087 O O . THR A 1 277 ? -2.080 20.304 -53.230 1.00 49.94 277 THR A O 1
ATOM 2090 N N . ILE A 1 278 ? -0.841 20.034 -51.385 1.00 57.25 278 ILE A N 1
ATOM 2091 C CA . ILE A 1 278 ? -1.857 20.528 -50.463 1.00 57.25 278 ILE A CA 1
ATOM 2092 C C . ILE A 1 278 ? -1.632 22.030 -50.461 1.00 57.25 278 ILE A C 1
ATOM 2094 O O . ILE A 1 278 ? -0.799 22.547 -49.717 1.00 57.25 278 ILE A O 1
ATOM 2098 N N . ASP A 1 279 ? -2.295 22.687 -51.408 1.00 51.66 279 ASP A N 1
ATOM 2099 C CA . ASP A 1 279 ? -2.459 24.122 -51.375 1.00 51.66 279 ASP A CA 1
ATOM 2100 C C . ASP A 1 279 ? -3.069 24.499 -50.023 1.00 51.66 279 ASP A C 1
ATOM 2102 O O . ASP A 1 279 ? -4.045 23.923 -49.537 1.00 51.66 279 ASP A O 1
ATOM 2106 N N . ASP A 1 280 ? -2.373 25.443 -49.415 1.00 55.59 280 ASP A N 1
ATOM 2107 C CA . ASP A 1 280 ? -2.637 26.141 -48.176 1.00 55.59 280 ASP A CA 1
ATOM 2108 C C . ASP A 1 280 ? -3.970 26.904 -48.292 1.00 55.59 280 ASP A C 1
ATOM 2110 O O . ASP A 1 280 ? -3.996 28.089 -48.624 1.00 55.59 280 ASP A O 1
ATOM 2114 N N . GLU A 1 281 ? -5.105 26.222 -48.080 1.00 56.28 281 GLU A N 1
ATOM 2115 C CA . GLU A 1 281 ? -6.402 26.886 -47.909 1.00 56.28 281 GLU A CA 1
ATOM 2116 C C . GLU A 1 281 ? -6.681 27.151 -46.426 1.00 56.28 281 GLU A C 1
ATOM 2118 O O . GLU A 1 281 ? -7.139 26.323 -45.634 1.00 56.28 281 GLU A O 1
ATOM 2123 N N . LEU A 1 282 ? -6.339 28.385 -46.095 1.00 56.78 282 LEU A N 1
ATOM 2124 C CA . LEU A 1 282 ? -6.650 29.167 -44.920 1.00 56.78 282 LEU A CA 1
ATOM 2125 C C . LEU A 1 282 ? -8.160 29.180 -44.575 1.00 56.78 282 LEU A C 1
ATOM 2127 O O . LEU A 1 282 ? -9.000 29.466 -45.421 1.00 56.78 282 LEU A O 1
ATOM 2131 N N . ALA A 1 283 ? -8.440 29.074 -43.269 1.00 50.09 283 ALA A N 1
ATOM 2132 C CA . ALA A 1 283 ? -9.608 29.599 -42.538 1.00 50.09 283 ALA A CA 1
ATOM 2133 C C . ALA A 1 283 ? -10.942 28.818 -42.547 1.00 50.09 283 ALA A C 1
ATOM 2135 O O . ALA A 1 283 ? -11.715 28.875 -43.492 1.00 50.09 283 ALA A O 1
ATOM 2136 N N . THR A 1 284 ? -11.298 28.242 -41.388 1.00 42.59 284 THR A N 1
ATOM 2137 C CA . THR A 1 284 ? -12.418 28.620 -40.475 1.00 42.59 284 THR A CA 1
ATOM 2138 C C . THR A 1 284 ? -12.882 27.404 -39.647 1.00 42.59 284 THR A C 1
ATOM 2140 O O . THR A 1 284 ? -13.158 26.342 -40.188 1.00 42.59 284 THR A O 1
ATOM 2143 N N . GLY A 1 285 ? -12.936 27.532 -38.312 1.00 41.19 285 GLY A N 1
ATOM 2144 C CA . GLY A 1 285 ? -13.636 26.568 -37.433 1.00 41.19 285 GLY A CA 1
ATOM 2145 C C . GLY A 1 285 ? -15.136 26.887 -37.336 1.00 41.19 285 GLY A C 1
ATOM 2146 O O . GLY A 1 285 ? -15.623 27.656 -38.160 1.00 41.19 285 GLY A O 1
ATOM 2147 N N . PRO A 1 286 ? -15.846 26.498 -36.258 1.00 67.94 286 PRO A N 1
ATOM 2148 C CA . PRO A 1 286 ? -15.841 25.262 -35.473 1.00 67.94 286 PRO A CA 1
ATOM 2149 C C . PRO A 1 286 ? -17.182 24.489 -35.669 1.00 67.94 286 PRO A C 1
ATOM 2151 O O . PRO A 1 286 ? -17.983 24.838 -36.525 1.00 67.94 286 PRO A O 1
ATOM 2154 N N . ASP A 1 287 ? -17.433 23.470 -34.842 1.00 48.06 287 ASP A N 1
ATOM 2155 C CA . ASP A 1 287 ? -18.716 22.758 -34.655 1.00 48.06 287 ASP A CA 1
ATOM 2156 C C . ASP A 1 287 ? -19.127 21.692 -35.686 1.00 48.06 287 ASP A C 1
ATOM 2158 O O . ASP A 1 287 ? -19.773 21.964 -36.691 1.00 48.06 287 ASP A O 1
ATOM 2162 N N . ALA A 1 288 ? -18.905 20.422 -35.328 1.00 43.12 288 ALA A N 1
ATOM 2163 C CA . ALA A 1 288 ? -19.902 19.368 -35.534 1.00 43.12 288 ALA A CA 1
ATOM 2164 C C . ALA A 1 288 ? -19.562 18.132 -34.691 1.00 43.12 288 ALA A C 1
ATOM 2166 O O . ALA A 1 288 ? -18.593 17.414 -34.939 1.00 43.12 288 ALA A O 1
ATOM 2167 N N . ALA A 1 289 ? -20.410 17.863 -33.701 1.00 53.19 289 ALA A N 1
ATOM 2168 C CA . ALA A 1 289 ? -20.497 16.573 -33.043 1.00 53.19 289 ALA A CA 1
ATOM 2169 C C . ALA A 1 289 ? -20.771 15.480 -34.091 1.00 53.19 289 ALA A C 1
ATOM 2171 O O . ALA A 1 289 ? -21.857 15.430 -34.664 1.00 53.19 289 ALA A O 1
ATOM 2172 N N . SER A 1 290 ? -19.799 14.598 -34.327 1.00 45.25 290 SER A N 1
ATOM 2173 C CA . SER A 1 290 ? -19.995 13.400 -35.143 1.00 45.25 290 SER A CA 1
ATOM 2174 C C . SER A 1 290 ? -19.863 12.155 -34.279 1.00 45.25 290 SER A C 1
ATOM 2176 O O . SER A 1 290 ? -18.804 11.796 -33.762 1.00 45.25 290 SER A O 1
ATOM 2178 N N . THR A 1 291 ? -21.018 11.538 -34.078 1.00 51.00 291 THR A N 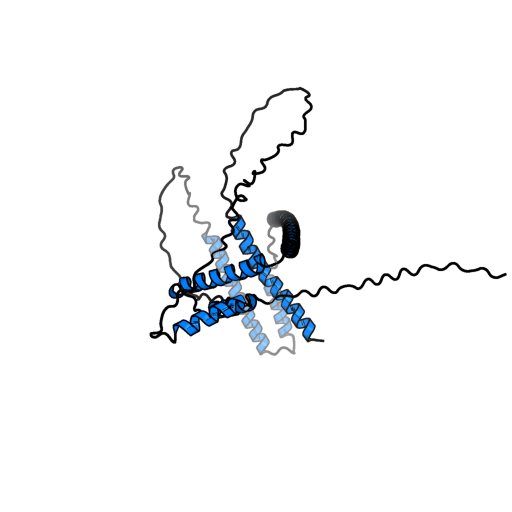1
ATOM 2179 C CA . THR A 1 291 ? -21.260 10.303 -33.351 1.00 51.00 291 THR A CA 1
ATOM 2180 C C . THR A 1 291 ? -20.655 9.130 -34.123 1.00 51.00 291 THR A C 1
ATOM 2182 O O . THR A 1 291 ? -21.257 8.625 -35.068 1.00 51.00 291 THR A O 1
ATOM 2185 N N . VAL A 1 292 ? -19.478 8.651 -33.715 1.00 47.53 292 VAL A N 1
ATOM 2186 C CA . VAL A 1 292 ? -18.923 7.393 -34.235 1.00 47.53 292 VAL A CA 1
ATOM 2187 C C . VAL A 1 292 ? -19.396 6.232 -33.366 1.00 47.53 292 VAL A C 1
ATOM 2189 O O . VAL A 1 292 ? -18.881 5.947 -32.286 1.00 47.53 292 VAL A O 1
ATOM 2192 N N . SER A 1 293 ? -20.424 5.565 -33.884 1.00 49.56 293 SER A N 1
ATOM 2193 C CA . SER A 1 293 ? -20.843 4.217 -33.520 1.00 49.56 293 SER A CA 1
ATOM 2194 C C . SER A 1 293 ? -19.781 3.214 -33.984 1.00 49.56 293 SER A C 1
ATOM 2196 O O . SER A 1 293 ? -19.467 3.148 -35.171 1.00 49.56 293 SER A O 1
ATOM 2198 N N . GLY A 1 294 ? -19.215 2.427 -33.063 1.00 35.44 294 GLY A N 1
ATOM 2199 C CA . GLY A 1 294 ? -18.154 1.480 -33.405 1.00 35.44 294 GLY A CA 1
ATOM 2200 C C . GLY A 1 294 ? -17.846 0.437 -32.331 1.00 35.44 294 GLY A C 1
ATOM 2201 O O . GLY A 1 294 ? -16.961 0.624 -31.511 1.00 35.44 294 GLY A O 1
ATOM 2202 N N . ARG A 1 295 ? -18.549 -0.698 -32.417 1.00 40.00 295 ARG A N 1
ATOM 2203 C CA . ARG A 1 295 ? -18.159 -2.051 -31.959 1.00 40.00 295 ARG A CA 1
ATOM 2204 C C . ARG A 1 295 ? -17.795 -2.261 -30.483 1.00 40.00 295 ARG A C 1
ATOM 2206 O O . ARG A 1 295 ? -16.645 -2.357 -30.073 1.00 40.00 295 ARG A O 1
ATOM 2213 N N . SER A 1 296 ? -18.855 -2.583 -29.748 1.00 36.94 296 SER A N 1
ATOM 2214 C CA . SER A 1 296 ? -18.854 -3.441 -28.563 1.00 36.94 296 SER A CA 1
ATOM 2215 C C . SER A 1 296 ? -18.201 -4.807 -28.848 1.00 36.94 296 SER A C 1
ATOM 2217 O O . SER A 1 296 ? -18.781 -5.653 -29.530 1.00 36.94 296 SER A O 1
ATOM 2219 N N . LEU A 1 297 ? -17.013 -5.039 -28.285 1.00 45.22 297 LEU A N 1
ATOM 2220 C CA . LEU A 1 297 ? -16.502 -6.381 -28.009 1.00 45.22 297 LEU A CA 1
ATOM 2221 C C . LEU A 1 297 ? -16.993 -6.802 -26.622 1.00 45.22 297 LEU A C 1
ATOM 2223 O O . LEU A 1 297 ? -16.589 -6.268 -25.591 1.00 45.22 297 LEU A O 1
ATOM 2227 N N . ARG A 1 298 ? -17.917 -7.762 -26.618 1.00 39.34 298 ARG A N 1
ATOM 2228 C CA . ARG A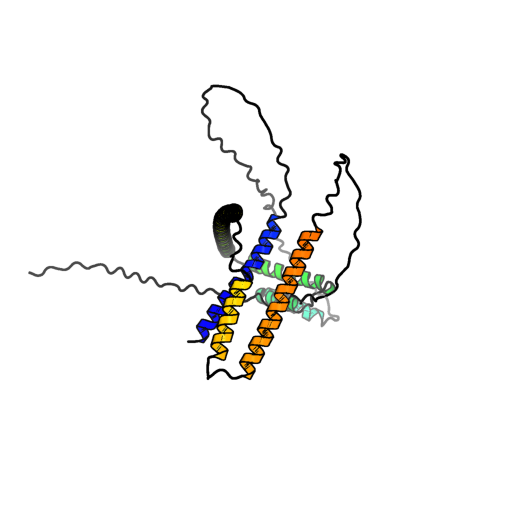 1 298 ? -18.373 -8.466 -25.423 1.00 39.34 298 ARG A CA 1
ATOM 2229 C C . ARG A 1 298 ? -17.289 -9.442 -24.939 1.00 39.34 298 ARG A C 1
ATOM 2231 O O . ARG A 1 298 ? -16.814 -10.253 -25.723 1.00 39.34 298 ARG A O 1
ATOM 2238 N N . ARG A 1 299 ? -17.130 -9.478 -23.607 1.00 38.06 299 ARG A N 1
ATOM 2239 C CA . ARG A 1 299 ? -16.951 -10.678 -22.758 1.00 38.06 299 ARG A CA 1
ATOM 2240 C C . ARG A 1 299 ? -15.517 -11.193 -22.520 1.00 38.06 299 ARG A C 1
ATOM 2242 O O . ARG A 1 299 ? -15.008 -12.015 -23.268 1.00 38.06 299 ARG A O 1
ATOM 2249 N N . ALA A 1 300 ? -14.994 -10.889 -21.331 1.00 35.28 300 ALA A N 1
ATOM 2250 C CA . ALA A 1 300 ? -14.394 -11.886 -20.440 1.00 35.28 300 ALA A CA 1
ATOM 2251 C C . ALA A 1 300 ? -14.690 -11.492 -18.983 1.00 35.28 300 ALA A C 1
ATOM 2253 O O . ALA A 1 300 ? -14.753 -10.315 -18.645 1.00 35.28 300 ALA A O 1
ATOM 2254 N N . ALA A 1 301 ? -15.010 -12.497 -18.179 1.00 39.34 301 ALA A N 1
ATOM 2255 C CA . ALA A 1 301 ? -15.752 -12.414 -16.934 1.00 39.34 301 ALA A CA 1
ATOM 2256 C C . ALA A 1 301 ? -14.988 -11.744 -15.782 1.00 39.34 301 ALA A C 1
ATOM 2258 O O . ALA A 1 301 ? -13.815 -12.016 -15.547 1.00 39.34 301 ALA A O 1
ATOM 2259 N N . SER A 1 302 ? -15.708 -10.917 -15.026 1.00 39.66 302 SER A N 1
ATOM 2260 C CA . SER A 1 302 ? -15.342 -10.463 -13.689 1.00 39.66 302 SER A CA 1
ATOM 2261 C C . SER A 1 302 ? -15.332 -11.650 -12.722 1.00 39.66 302 SER A C 1
ATOM 2263 O O . SER A 1 302 ? -16.381 -12.252 -12.475 1.00 39.66 302 SER A O 1
ATOM 2265 N N . GLU A 1 303 ? -14.166 -11.982 -12.171 1.00 43.94 303 GLU A N 1
ATOM 2266 C CA . GLU A 1 303 ? -14.064 -12.886 -11.024 1.00 43.94 303 GLU A CA 1
ATOM 2267 C C . GLU A 1 303 ? -14.743 -12.261 -9.787 1.00 43.94 303 GLU A C 1
ATOM 2269 O O . GLU A 1 303 ? -14.614 -11.054 -9.555 1.00 43.94 303 GLU A O 1
ATOM 2274 N N . PRO A 1 304 ? -15.477 -13.049 -8.982 1.00 54.28 304 PRO A N 1
ATOM 2275 C CA . PRO A 1 304 ? -16.119 -12.560 -7.772 1.00 54.28 304 PRO A CA 1
ATOM 2276 C C . PRO A 1 304 ? -15.079 -12.236 -6.692 1.00 54.28 304 PRO A C 1
ATOM 2278 O O . PRO A 1 304 ? -14.267 -13.066 -6.290 1.00 54.28 304 PRO A O 1
ATOM 2281 N N . TYR A 1 305 ? -15.143 -11.000 -6.208 1.00 51.53 305 TYR A N 1
ATOM 2282 C CA . TYR A 1 305 ? -14.378 -10.482 -5.081 1.00 51.53 305 TYR A CA 1
ATOM 2283 C C . TYR A 1 305 ? -14.771 -11.222 -3.788 1.00 51.53 305 TYR A C 1
ATOM 2285 O O . TYR A 1 305 ? -15.924 -11.152 -3.368 1.00 51.53 305 TYR A O 1
ATOM 2293 N N . ASP A 1 306 ? -13.825 -11.927 -3.159 1.00 45.38 306 ASP A N 1
ATOM 2294 C CA . ASP A 1 306 ? -14.024 -12.674 -1.908 1.00 45.38 306 ASP A CA 1
ATOM 2295 C C . ASP A 1 306 ? -13.616 -11.814 -0.684 1.00 45.38 306 ASP A C 1
ATOM 2297 O O . ASP A 1 306 ? -12.425 -11.542 -0.482 1.00 45.38 306 ASP A O 1
ATOM 2301 N N . PRO A 1 307 ? -14.563 -11.338 0.152 1.00 45.66 307 PRO A N 1
ATOM 2302 C CA . PRO A 1 307 ? -14.266 -10.432 1.261 1.00 45.66 307 PRO A CA 1
ATOM 2303 C C . PRO A 1 307 ? -13.731 -11.125 2.533 1.00 45.66 307 PRO A C 1
ATOM 2305 O O . PRO A 1 307 ? -13.568 -10.460 3.560 1.00 45.66 307 PRO A O 1
ATOM 2308 N N . LEU A 1 308 ? -13.421 -12.429 2.518 1.00 42.34 308 LEU A N 1
ATOM 2309 C CA . LEU A 1 308 ? -13.095 -13.179 3.745 1.00 42.34 308 LEU A CA 1
ATOM 2310 C C . LEU A 1 308 ? -11.602 -13.282 4.123 1.00 42.34 308 LEU A C 1
ATOM 2312 O O . LEU A 1 308 ? -11.273 -13.894 5.140 1.00 42.34 308 LEU A O 1
ATOM 2316 N N . LEU A 1 309 ? -10.681 -12.616 3.415 1.00 46.12 309 LEU A N 1
ATOM 2317 C CA . LEU A 1 309 ? -9.231 -12.710 3.686 1.00 46.12 309 LEU A CA 1
ATOM 2318 C C . LEU A 1 309 ? -8.562 -11.458 4.287 1.00 46.12 309 LEU A C 1
ATOM 2320 O O . LEU A 1 309 ? -7.374 -11.216 4.067 1.00 46.12 309 LEU A O 1
ATOM 2324 N N . ARG A 1 310 ? -9.250 -10.681 5.136 1.00 43.03 310 ARG A N 1
ATOM 2325 C CA . ARG A 1 310 ? -8.578 -9.656 5.970 1.00 43.03 310 ARG A CA 1
ATOM 2326 C C . ARG A 1 310 ? -8.983 -9.688 7.441 1.00 43.03 310 ARG A C 1
ATOM 2328 O O . ARG A 1 310 ? -9.569 -8.756 7.980 1.00 43.03 310 ARG A O 1
ATOM 2335 N N . ARG A 1 311 ? -8.545 -10.738 8.140 1.00 44.22 311 ARG A N 1
ATOM 2336 C CA . ARG A 1 311 ? -8.306 -10.670 9.592 1.00 44.22 311 ARG A CA 1
ATOM 2337 C C . ARG A 1 311 ? -7.164 -11.579 10.053 1.00 44.22 311 ARG A C 1
ATOM 2339 O O . ARG A 1 311 ? -7.277 -12.290 11.040 1.00 44.22 311 ARG A O 1
ATOM 2346 N N . THR A 1 312 ? -6.013 -11.519 9.387 1.00 39.03 312 THR A N 1
ATOM 2347 C CA . THR A 1 312 ? -4.757 -11.949 10.020 1.00 39.03 312 THR A CA 1
ATOM 2348 C C . THR A 1 312 ? -4.144 -10.757 10.738 1.00 39.03 312 THR A C 1
ATOM 2350 O O . THR A 1 312 ? -3.422 -9.954 10.151 1.00 39.03 312 THR A O 1
ATOM 2353 N N . SER A 1 313 ? -4.450 -10.634 12.027 1.00 41.03 313 SER A N 1
ATOM 2354 C CA . SER A 1 313 ? -3.698 -9.799 12.955 1.00 41.03 313 SER A CA 1
ATOM 2355 C C . SER A 1 313 ? -2.242 -10.275 12.985 1.00 41.03 313 SER A C 1
ATOM 2357 O O . SER A 1 313 ? -1.909 -11.254 13.656 1.00 41.03 313 SER A O 1
ATOM 2359 N N . LEU A 1 314 ? -1.365 -9.596 12.245 1.00 39.44 314 LEU A N 1
ATOM 2360 C CA . LEU A 1 314 ? 0.080 -9.725 12.395 1.00 39.44 314 LEU A CA 1
ATOM 2361 C C . LEU A 1 314 ? 0.467 -9.101 13.737 1.00 39.44 314 LEU A C 1
ATOM 2363 O O . LEU A 1 314 ? 0.733 -7.908 13.852 1.00 39.44 314 LEU A O 1
ATOM 2367 N N . ARG A 1 315 ? 0.464 -9.933 14.779 1.00 40.69 315 ARG A N 1
ATOM 2368 C CA . ARG A 1 315 ? 1.078 -9.627 16.068 1.00 40.69 315 ARG A CA 1
ATOM 2369 C C . ARG A 1 315 ? 2.592 -9.616 15.844 1.00 40.69 315 ARG A C 1
ATOM 2371 O O . ARG A 1 315 ? 3.237 -10.661 15.873 1.00 40.69 315 ARG A O 1
ATOM 2378 N N . VAL A 1 316 ? 3.144 -8.444 15.544 1.00 40.91 316 VAL A N 1
ATOM 2379 C CA . VAL A 1 316 ? 4.592 -8.217 15.539 1.00 40.91 316 VAL A CA 1
ATOM 2380 C C . VAL A 1 316 ? 5.069 -8.397 16.981 1.00 40.91 316 VAL A C 1
ATOM 2382 O O . VAL A 1 316 ? 4.817 -7.553 17.835 1.00 40.91 316 VAL A O 1
ATOM 2385 N N . LYS A 1 317 ? 5.691 -9.543 17.279 1.00 41.59 317 LYS A N 1
ATOM 2386 C CA . LYS A 1 317 ? 6.521 -9.706 18.477 1.00 41.59 317 LYS A CA 1
ATOM 2387 C C . LYS A 1 317 ? 7.793 -8.903 18.228 1.00 41.59 317 LYS A C 1
ATOM 2389 O O . LYS A 1 317 ? 8.673 -9.364 17.506 1.00 41.59 317 LYS A O 1
ATOM 2394 N N . THR A 1 318 ? 7.870 -7.706 18.792 1.00 46.88 318 THR A N 1
ATOM 2395 C CA . THR A 1 318 ? 9.149 -7.040 19.026 1.00 46.88 318 THR A CA 1
ATOM 2396 C C . THR A 1 318 ? 9.943 -7.889 20.026 1.00 46.88 318 THR A C 1
ATOM 2398 O O . THR A 1 318 ? 9.407 -8.227 21.086 1.00 46.88 318 THR A O 1
ATOM 2401 N N . PRO A 1 319 ? 11.182 -8.306 19.717 1.00 43.25 319 PRO A N 1
ATOM 2402 C CA . PRO A 1 319 ? 12.058 -8.855 20.737 1.00 43.25 319 PRO A CA 1
ATOM 2403 C C . PRO A 1 319 ? 12.421 -7.717 21.697 1.00 43.25 319 PRO A C 1
ATOM 2405 O O . PRO A 1 319 ? 13.030 -6.726 21.302 1.00 43.25 319 PRO A O 1
ATOM 2408 N N . VAL A 1 320 ? 12.003 -7.848 22.955 1.00 45.06 320 VAL A N 1
ATOM 2409 C CA . VAL A 1 320 ? 12.523 -7.043 24.060 1.00 45.06 320 VAL A CA 1
ATOM 2410 C C . VAL A 1 320 ? 13.980 -7.458 24.231 1.00 45.06 320 VAL A C 1
ATOM 2412 O O . VAL A 1 320 ? 14.267 -8.537 24.747 1.00 45.06 320 VAL A O 1
ATOM 2415 N N . ALA A 1 321 ? 14.897 -6.635 23.728 1.00 43.12 321 ALA A N 1
ATOM 2416 C CA . ALA A 1 321 ? 16.301 -6.727 24.084 1.00 43.12 321 ALA A CA 1
ATOM 2417 C C . ALA A 1 321 ? 16.412 -6.367 25.570 1.00 43.12 321 ALA A C 1
ATOM 2419 O O . ALA A 1 321 ? 16.220 -5.217 25.962 1.00 43.12 321 ALA A O 1
ATOM 2420 N N . ALA A 1 322 ? 16.654 -7.376 26.402 1.00 44.06 322 ALA A N 1
ATOM 2421 C CA . ALA A 1 322 ? 17.035 -7.189 27.789 1.00 44.06 322 ALA A CA 1
ATOM 2422 C C . ALA A 1 322 ? 18.432 -6.554 27.814 1.00 44.06 322 ALA A C 1
ATOM 2424 O O . ALA A 1 322 ? 19.445 -7.246 27.733 1.00 44.06 322 ALA A O 1
ATOM 2425 N N . ALA A 1 323 ? 18.484 -5.225 27.888 1.00 46.00 323 ALA A N 1
ATOM 2426 C CA . ALA A 1 323 ? 19.688 -4.502 28.260 1.00 46.00 323 ALA A CA 1
ATOM 2427 C C . ALA A 1 323 ? 19.914 -4.703 29.766 1.00 46.00 323 ALA A C 1
ATOM 2429 O O . ALA A 1 323 ? 19.455 -3.923 30.597 1.00 46.00 323 ALA A O 1
ATOM 2430 N N . GLY A 1 324 ? 20.579 -5.804 30.115 1.00 40.53 324 GLY A N 1
ATOM 2431 C CA . GLY A 1 324 ? 21.186 -5.985 31.426 1.00 40.53 324 GLY A CA 1
ATOM 2432 C C . GLY A 1 324 ? 22.418 -5.092 31.535 1.00 40.53 324 GLY A C 1
ATOM 2433 O O . GLY A 1 324 ? 23.515 -5.513 31.186 1.00 40.53 324 GLY A O 1
ATOM 2434 N N . PHE A 1 325 ? 22.234 -3.858 32.000 1.00 46.94 325 PHE A N 1
ATOM 2435 C CA . PHE A 1 325 ? 23.328 -3.012 32.474 1.00 46.94 325 PHE A CA 1
ATOM 2436 C C . PHE A 1 325 ? 23.620 -3.383 33.935 1.00 46.94 325 PHE A C 1
ATOM 2438 O O . PHE A 1 325 ? 23.000 -2.863 34.859 1.00 46.94 325 PHE A O 1
ATOM 2445 N N . TYR A 1 326 ? 24.555 -4.310 34.146 1.00 44.62 326 TYR A N 1
ATOM 2446 C CA . TYR A 1 326 ? 25.269 -4.406 35.417 1.00 44.62 326 TYR A CA 1
ATOM 2447 C C . TYR A 1 326 ? 26.373 -3.346 35.402 1.00 44.62 326 TYR A C 1
ATOM 2449 O O . TYR A 1 326 ? 27.439 -3.552 34.826 1.00 44.62 326 TYR A O 1
ATOM 2457 N N . SER A 1 327 ? 26.106 -2.194 36.016 1.00 46.12 327 SER A N 1
ATOM 2458 C CA . SER A 1 327 ? 27.158 -1.256 36.412 1.00 46.12 327 SER A CA 1
ATOM 2459 C C . SER A 1 327 ? 27.856 -1.818 37.647 1.00 46.12 327 SER A C 1
ATOM 2461 O O . SER A 1 327 ? 27.453 -1.563 38.780 1.00 46.12 327 SER A O 1
ATOM 2463 N N . THR A 1 328 ? 28.884 -2.630 37.422 1.00 55.59 328 THR A N 1
ATOM 2464 C CA . THR A 1 328 ? 29.813 -3.065 38.466 1.00 55.59 328 THR A CA 1
ATOM 2465 C C . THR A 1 328 ? 30.749 -1.897 38.780 1.00 55.59 328 THR A C 1
ATOM 2467 O O . THR A 1 328 ? 31.589 -1.526 37.964 1.00 55.59 328 THR A O 1
ATOM 2470 N N . LEU A 1 329 ? 30.568 -1.284 39.951 1.00 55.44 329 LEU A N 1
ATOM 2471 C CA . LEU A 1 329 ? 31.495 -0.309 40.532 1.00 55.44 329 LEU A CA 1
ATOM 2472 C C . LEU A 1 329 ? 32.860 -0.979 40.788 1.00 55.44 329 LEU A C 1
ATOM 2474 O O . LEU A 1 329 ? 32.881 -2.046 41.407 1.00 55.44 329 LEU A O 1
ATOM 2478 N N . PRO A 1 330 ? 33.998 -0.387 40.379 1.00 57.25 330 PRO A N 1
ATOM 2479 C CA . PRO A 1 330 ? 35.302 -0.862 40.816 1.00 57.25 330 PRO A CA 1
ATOM 2480 C C . PRO A 1 330 ? 35.515 -0.466 42.282 1.00 57.25 330 PRO A C 1
ATOM 2482 O O . PRO A 1 330 ? 35.597 0.713 42.627 1.00 57.25 330 PRO A O 1
ATOM 2485 N N . GLY A 1 331 ? 35.562 -1.479 43.147 1.00 58.47 331 GLY A N 1
ATOM 2486 C CA . GLY A 1 331 ? 35.935 -1.347 44.549 1.00 58.47 331 GLY A CA 1
ATOM 2487 C C . GLY A 1 331 ? 37.397 -0.927 44.691 1.00 58.47 331 GLY A C 1
ATOM 2488 O O . GLY A 1 331 ? 38.281 -1.476 44.035 1.00 58.47 331 GLY A O 1
ATOM 2489 N N . ALA A 1 332 ? 37.619 0.058 45.557 1.00 54.44 332 ALA A N 1
ATOM 2490 C CA . ALA A 1 332 ? 38.929 0.498 46.003 1.00 54.44 332 ALA A CA 1
ATOM 2491 C C . ALA A 1 332 ? 39.689 -0.655 46.681 1.00 54.44 332 ALA A C 1
ATOM 2493 O O . ALA A 1 332 ? 39.145 -1.353 47.538 1.00 54.44 332 ALA A O 1
ATOM 2494 N N . ALA A 1 333 ? 40.947 -0.839 46.287 1.00 61.41 333 ALA A N 1
ATOM 2495 C CA . ALA A 1 333 ? 41.878 -1.748 46.939 1.00 61.41 333 ALA A CA 1
ATOM 2496 C C . ALA A 1 333 ? 42.332 -1.169 48.294 1.00 61.41 333 ALA A C 1
ATOM 2498 O O . ALA A 1 333 ? 42.622 0.028 48.361 1.00 61.41 333 ALA A O 1
ATOM 2499 N N . PRO A 1 334 ? 42.433 -1.978 49.361 1.00 70.56 334 PRO A N 1
ATOM 2500 C CA . PRO A 1 334 ? 43.212 -1.619 50.536 1.00 70.56 334 PRO A CA 1
ATOM 2501 C C . PRO A 1 334 ? 44.690 -1.969 50.306 1.00 70.56 334 PRO A C 1
ATOM 2503 O O . PRO A 1 334 ? 45.012 -3.062 49.836 1.00 70.56 334 PRO A O 1
ATOM 2506 N N . GLU A 1 335 ? 45.581 -1.038 50.640 1.00 54.94 335 GLU A N 1
ATOM 2507 C CA . GLU A 1 335 ? 47.022 -1.291 50.715 1.00 54.94 335 GLU A CA 1
ATOM 2508 C C . GLU A 1 335 ? 47.353 -2.343 51.784 1.00 54.94 335 GLU A C 1
ATOM 2510 O O . GLU A 1 335 ? 46.780 -2.303 52.879 1.00 54.94 335 GLU A O 1
ATOM 2515 N N . PRO A 1 336 ? 48.325 -3.231 51.523 1.00 65.25 336 PRO A N 1
ATOM 2516 C CA . PRO A 1 336 ? 49.101 -3.869 52.569 1.00 65.25 336 PRO A CA 1
ATOM 2517 C C . PRO A 1 336 ? 50.516 -3.273 52.642 1.00 65.25 336 PRO A C 1
ATOM 2519 O O . PRO A 1 336 ? 51.114 -2.923 51.622 1.00 65.25 336 PRO A O 1
ATOM 2522 N N . GLY A 1 337 ? 51.028 -3.181 53.873 1.00 58.31 337 GLY A N 1
ATOM 2523 C CA . GLY A 1 337 ? 52.459 -3.037 54.147 1.00 58.31 337 GLY A CA 1
ATOM 2524 C C . GLY A 1 337 ? 53.253 -4.312 53.892 1.00 58.31 337 GLY A C 1
ATOM 2525 O O . GLY A 1 337 ? 52.650 -5.340 53.505 1.00 58.31 337 GLY A O 1
#